Protein AF-A0A2E9GX88-F1 (afdb_monomer_lite)

pLDDT: mean 86.49, std 18.43, range [34.16, 98.81]

Secondary structure (DSSP, 8-state):
--------PPPPPPSS---PPP------GGGSPPP---S--SHHHHHHHHHHHHHHHHHTTS-GGGHHHHHHHHHHHHHHHHHHHHHTTS-HHHHT----HHHHHHHHHHHHHHHHHHHHHHHHHHHH--HHHHHS-GGGSPPGGGS--TTTT-GGGHHHHHHHHHIIIIIIHHHHHHIIIIIIIHHHHHHTTTTS-GGGSPTT---HHHHHHHHHHHHHTS-GGGHHHHHHHHHHHHHHHHHH--HHHHHHHHHHHHHHHHHHHHHHTTTSB-TTS-B---GGG-

Radius of gyration: 24.69 Å; chains: 1; bounding box: 58×61×90 Å

Structure (mmCIF, N/CA/C/O backbone):
data_AF-A0A2E9GX88-F1
#
_entry.id   AF-A0A2E9GX88-F1
#
loop_
_atom_site.group_PDB
_atom_site.id
_atom_site.type_symbol
_atom_site.label_atom_id
_atom_site.label_alt_id
_atom_site.label_comp_id
_atom_site.label_asym_id
_atom_site.label_entity_id
_atom_site.label_seq_id
_atom_site.pdbx_PDB_ins_code
_atom_site.Cartn_x
_atom_site.Cartn_y
_atom_site.Cartn_z
_atom_site.occupancy
_atom_site.B_iso_or_equiv
_atom_site.auth_seq_id
_atom_site.auth_comp_id
_atom_site.auth_asym_id
_atom_site.auth_atom_id
_atom_site.pdbx_PDB_model_num
ATOM 1 N N . MET A 1 1 ? -33.826 40.635 66.726 1.00 36.41 1 MET A N 1
ATOM 2 C CA . MET A 1 1 ? -32.422 40.579 66.253 1.00 36.41 1 MET A CA 1
ATOM 3 C C . MET A 1 1 ? -32.358 39.464 65.217 1.00 36.41 1 MET A C 1
ATOM 5 O O . MET A 1 1 ? -32.442 38.320 65.617 1.00 36.41 1 MET A O 1
ATOM 9 N N . GLY A 1 2 ? -32.512 39.678 63.905 1.00 34.16 2 GLY A N 1
ATOM 10 C CA . GLY A 1 2 ? -31.712 40.520 63.001 1.00 34.16 2 GLY A CA 1
ATOM 11 C C . GLY A 1 2 ? -30.398 39.785 62.670 1.00 34.16 2 GLY A C 1
ATOM 12 O O . GLY A 1 2 ? -29.743 39.375 63.612 1.00 34.16 2 GLY A O 1
ATOM 13 N N . ILE A 1 3 ? -29.916 39.535 61.447 1.00 35.09 3 ILE A N 1
ATOM 14 C CA . ILE A 1 3 ? -30.085 40.124 60.108 1.00 35.09 3 ILE A CA 1
ATOM 15 C C . ILE A 1 3 ? -29.310 39.193 59.106 1.00 35.09 3 ILE A C 1
ATOM 17 O O . ILE A 1 3 ? -28.299 38.612 59.483 1.00 35.09 3 ILE A O 1
ATOM 21 N N . LEU A 1 4 ? -29.753 39.123 57.834 1.00 37.78 4 LEU A N 1
ATOM 22 C CA . LEU A 1 4 ? -29.042 38.759 56.573 1.00 37.78 4 LEU A CA 1
ATOM 23 C C . LEU A 1 4 ? -28.426 37.353 56.332 1.00 37.78 4 LEU A C 1
ATOM 25 O O . LEU A 1 4 ? -27.312 37.051 56.751 1.00 37.78 4 LEU A O 1
ATOM 29 N N . ARG A 1 5 ? -28.998 36.625 55.356 1.00 37.97 5 ARG A N 1
ATOM 30 C CA . ARG A 1 5 ? -28.207 35.969 54.292 1.00 37.97 5 ARG A CA 1
ATOM 31 C C . ARG A 1 5 ? -28.716 36.405 52.915 1.00 37.97 5 ARG A C 1
ATOM 33 O O . ARG A 1 5 ? -29.888 36.248 52.592 1.00 37.97 5 ARG A O 1
ATOM 40 N N . LYS A 1 6 ? -27.807 37.012 52.148 1.00 39.91 6 LYS A N 1
ATOM 41 C CA . LYS A 1 6 ? -27.977 37.478 50.767 1.00 39.91 6 LYS A CA 1
ATOM 42 C C . LYS A 1 6 ? -28.283 36.306 49.833 1.00 39.91 6 LYS A C 1
ATOM 44 O O . LYS A 1 6 ? -27.661 35.253 49.939 1.00 39.91 6 LYS A O 1
ATOM 49 N N . GLY A 1 7 ? -29.205 36.538 48.903 1.00 38.50 7 GLY A N 1
ATOM 50 C CA . GLY A 1 7 ? -29.521 35.620 47.818 1.00 38.50 7 GLY A CA 1
ATOM 51 C C . GLY A 1 7 ? -28.439 35.571 46.739 1.00 38.50 7 GLY A C 1
ATOM 52 O O . GLY A 1 7 ? -27.798 36.575 46.428 1.00 38.50 7 GLY A O 1
ATOM 53 N N . LEU A 1 8 ? -28.312 34.397 46.131 1.00 37.06 8 LEU A N 1
ATOM 54 C CA . LEU A 1 8 ? -27.775 34.192 44.792 1.00 37.06 8 LEU A CA 1
ATOM 55 C C . LEU A 1 8 ? -28.872 33.475 44.003 1.00 37.06 8 LEU A C 1
ATOM 57 O O . LEU A 1 8 ? -29.389 32.447 44.435 1.00 37.06 8 LEU A O 1
ATOM 61 N N . ARG A 1 9 ? -29.294 34.099 42.902 1.00 40.09 9 ARG A N 1
ATOM 62 C CA . ARG A 1 9 ? -30.314 33.579 41.986 1.00 40.09 9 ARG A CA 1
ATOM 63 C C . ARG A 1 9 ? -29.779 32.329 41.269 1.00 40.09 9 ARG A C 1
ATOM 65 O O . ARG A 1 9 ? -28.583 32.295 40.981 1.00 40.09 9 ARG A O 1
ATOM 72 N N . PRO A 1 10 ? -30.629 31.345 40.933 1.00 38.97 10 PRO A N 1
ATOM 73 C CA . PRO A 1 10 ? -30.237 30.277 40.018 1.00 38.97 10 PRO A CA 1
ATOM 74 C C . PRO A 1 10 ? -29.979 30.851 38.609 1.00 38.97 10 PRO A C 1
ATOM 76 O O . PRO A 1 10 ? -30.636 31.829 38.230 1.00 38.97 10 PRO A O 1
ATOM 79 N N . PRO A 1 11 ? -29.035 30.295 37.825 1.00 41.19 11 PRO A N 1
ATOM 80 C CA . PRO A 1 11 ? -28.855 30.688 36.433 1.00 41.19 11 PRO A CA 1
ATOM 81 C C . PRO A 1 11 ? -30.087 30.313 35.606 1.00 41.19 11 PRO A C 1
ATOM 83 O O . PRO A 1 11 ? -30.694 29.268 35.820 1.00 41.19 11 PRO A O 1
ATOM 86 N N . ALA A 1 12 ? -30.435 31.200 34.679 1.00 41.53 12 ALA A N 1
ATOM 87 C CA . ALA A 1 12 ? -31.572 31.090 33.782 1.00 41.53 12 ALA A CA 1
ATOM 88 C C . ALA A 1 12 ? -31.459 29.895 32.821 1.00 41.53 12 ALA A C 1
ATOM 90 O O . ALA A 1 12 ? -30.394 29.647 32.254 1.00 41.53 12 ALA A O 1
ATOM 91 N N . ASP A 1 13 ? -32.590 29.225 32.594 1.00 39.88 13 ASP A N 1
ATOM 92 C CA . ASP A 1 13 ? -32.775 28.271 31.504 1.00 39.88 13 ASP A CA 1
ATOM 93 C C . ASP A 1 13 ? -32.546 28.963 30.153 1.00 39.88 13 ASP A C 1
ATOM 95 O O . ASP A 1 13 ? -33.175 29.972 29.824 1.00 39.88 13 ASP A O 1
ATOM 99 N N . ASN A 1 14 ? -31.630 28.413 29.357 1.00 38.31 14 ASN A N 1
ATOM 100 C CA . ASN A 1 14 ? -31.422 28.805 27.968 1.00 38.31 14 ASN A CA 1
ATOM 101 C C . ASN A 1 14 ? -32.491 28.119 27.085 1.00 38.31 14 ASN A C 1
ATOM 103 O O . ASN A 1 14 ? -32.525 26.889 27.042 1.00 38.31 14 ASN A O 1
ATOM 107 N N . PRO A 1 15 ? -33.341 28.855 26.343 1.00 38.09 15 PRO A N 1
ATOM 108 C CA . PRO A 1 15 ? -34.463 28.291 25.585 1.00 38.09 15 PRO A CA 1
ATOM 109 C C . PRO A 1 15 ? -34.074 27.707 24.211 1.00 38.09 15 PRO A C 1
ATOM 111 O O . PRO A 1 15 ? -34.913 27.611 23.316 1.00 38.09 15 PRO A O 1
ATOM 114 N N . ARG A 1 16 ? -32.816 27.300 24.006 1.00 39.69 16 ARG A N 1
ATOM 115 C CA . ARG A 1 16 ? -32.391 26.560 22.807 1.00 39.69 16 ARG A CA 1
ATOM 116 C C . ARG A 1 16 ? -31.726 25.260 23.233 1.00 39.69 16 ARG A C 1
ATOM 118 O O . ARG A 1 16 ? -30.619 25.274 23.762 1.00 39.69 16 ARG A O 1
ATOM 125 N N . GLY A 1 17 ? -32.434 24.152 23.026 1.00 43.00 17 GLY A N 1
ATOM 126 C CA . GLY A 1 17 ? -31.991 22.792 23.328 1.00 43.00 17 GLY A CA 1
ATOM 127 C C . GLY A 1 17 ? -30.847 22.319 22.431 1.00 43.00 17 GLY A C 1
ATOM 128 O O . GLY A 1 17 ? -31.030 21.420 21.619 1.00 43.00 17 GLY A O 1
ATOM 129 N N . GLU A 1 18 ? -29.667 22.906 22.598 1.00 38.38 18 GLU A N 1
ATOM 130 C CA . GLU A 1 18 ? -28.414 22.409 22.039 1.00 38.38 18 GLU A CA 1
ATOM 131 C C . GLU A 1 18 ? -27.491 22.025 23.196 1.00 38.38 18 GLU A C 1
ATOM 133 O O . GLU A 1 18 ? -26.821 22.854 23.811 1.00 38.38 18 GLU A O 1
ATOM 138 N N . THR A 1 19 ? -27.471 20.734 23.519 1.00 40.56 19 THR A N 1
ATOM 139 C CA . THR A 1 19 ? -26.406 20.156 24.335 1.00 40.56 19 THR A CA 1
ATOM 140 C C . THR A 1 19 ? -25.122 20.201 23.514 1.00 40.56 19 THR A C 1
ATOM 142 O O . THR A 1 19 ? -24.969 19.441 22.556 1.00 40.56 19 THR A O 1
ATOM 145 N N . LEU A 1 20 ? -24.197 21.091 23.874 1.00 38.19 20 LEU A N 1
ATOM 146 C CA . LEU A 1 20 ? -22.819 21.024 23.393 1.00 38.19 20 LEU A CA 1
ATOM 147 C C . LEU A 1 20 ? -22.269 19.615 23.689 1.00 38.19 20 LEU A C 1
ATOM 149 O O . LEU A 1 20 ? -22.451 19.131 24.812 1.00 38.19 20 LEU A O 1
ATOM 153 N N . PRO A 1 21 ? -21.619 18.929 22.730 1.00 39.19 21 PRO A N 1
ATOM 154 C CA . PRO A 1 21 ? -20.996 17.648 23.022 1.00 39.19 21 PRO A CA 1
ATOM 155 C C . PRO A 1 21 ? -19.927 17.860 24.102 1.00 39.19 21 PRO A C 1
ATOM 157 O O . PRO A 1 21 ? -19.190 18.851 24.035 1.00 39.19 21 PRO A O 1
ATOM 160 N N . PRO A 1 22 ? -19.819 16.963 25.097 1.00 40.28 22 PRO A N 1
ATOM 161 C CA . PRO A 1 22 ? -18.774 17.075 26.097 1.00 40.28 22 PRO A CA 1
ATOM 162 C C . PRO A 1 22 ? -17.421 17.035 25.384 1.00 40.28 22 PRO A C 1
ATOM 164 O O . PRO A 1 22 ? -17.099 16.084 24.669 1.00 40.28 22 PRO A O 1
ATOM 167 N N . GLN A 1 23 ? -16.638 18.100 25.559 1.00 40.28 23 GLN A N 1
ATOM 168 C CA . GLN A 1 23 ? -15.225 18.102 25.209 1.00 40.28 23 GLN A CA 1
ATOM 169 C C . GLN A 1 23 ? -14.580 16.976 26.017 1.00 40.28 23 GLN A C 1
ATOM 171 O O . GLN A 1 23 ? -14.558 17.027 27.243 1.00 40.28 23 GLN A O 1
ATOM 176 N N . GLY A 1 24 ? -14.160 15.913 25.328 1.00 39.34 24 GLY A N 1
ATOM 177 C CA . GLY A 1 24 ? -13.715 14.666 25.939 1.00 39.34 24 GLY A CA 1
ATOM 178 C C . GLY A 1 24 ? -12.461 14.846 26.789 1.00 39.34 24 GLY A C 1
ATOM 179 O O . GLY A 1 24 ? -11.345 14.638 26.318 1.00 39.34 24 GLY A O 1
ATOM 180 N N . THR A 1 25 ? -12.646 15.184 28.061 1.00 41.16 25 THR A N 1
ATOM 181 C CA . THR A 1 25 ? -11.650 15.016 29.111 1.00 41.16 25 THR A CA 1
ATOM 182 C C . THR A 1 25 ? -11.555 13.535 29.443 1.00 41.16 25 THR A C 1
ATOM 184 O O . THR A 1 25 ? -12.402 13.009 30.154 1.00 41.16 25 THR A O 1
ATOM 187 N N . GLY A 1 26 ? -10.537 12.866 28.899 1.00 40.97 26 GLY A N 1
ATOM 188 C CA . GLY A 1 26 ? -9.916 11.672 29.482 1.00 40.97 26 GLY A CA 1
ATOM 189 C C . GLY A 1 26 ? -10.844 10.642 30.131 1.00 40.97 26 GLY A C 1
ATOM 190 O O . GLY A 1 26 ? -10.550 10.202 31.241 1.00 40.97 26 GLY A O 1
ATOM 191 N N . GLU A 1 27 ? -11.929 10.228 29.466 1.00 41.91 27 GLU A N 1
ATOM 192 C CA . GLU A 1 27 ? -12.639 9.017 29.875 1.00 41.91 27 GLU A CA 1
ATOM 193 C C . GLU A 1 27 ? -11.655 7.853 29.765 1.00 41.91 27 GLU A C 1
ATOM 195 O O . GLU A 1 27 ? -11.273 7.400 28.682 1.00 41.91 27 GLU A O 1
ATOM 200 N N . THR A 1 28 ? -11.162 7.432 30.924 1.00 49.38 28 THR A N 1
ATOM 201 C CA . THR A 1 28 ? -10.296 6.274 31.049 1.00 49.38 28 THR A CA 1
ATOM 202 C C . THR A 1 28 ? -11.055 5.071 30.502 1.00 49.38 28 THR A C 1
ATOM 204 O O . THR A 1 28 ? -12.165 4.771 30.930 1.00 49.38 28 THR A O 1
ATOM 207 N N . ILE A 1 29 ? -10.428 4.351 29.568 1.00 55.19 29 ILE A N 1
ATOM 208 C CA . ILE A 1 29 ? -10.936 3.124 28.917 1.00 55.19 29 ILE A CA 1
ATOM 209 C C . ILE A 1 29 ? -11.439 2.081 29.952 1.00 55.19 29 ILE A C 1
ATOM 211 O O . ILE A 1 29 ? -12.209 1.182 29.631 1.00 55.19 29 ILE A O 1
ATOM 215 N N . ARG A 1 30 ? -11.066 2.252 31.228 1.00 53.59 30 ARG A N 1
ATOM 216 C CA . ARG A 1 30 ? -11.349 1.406 32.390 1.00 53.59 30 ARG A CA 1
ATOM 217 C C . ARG A 1 30 ? -12.823 1.233 32.777 1.00 53.59 30 ARG A C 1
ATOM 219 O O . ARG A 1 30 ? -13.094 0.311 33.536 1.00 53.59 30 ARG A O 1
ATOM 226 N N . SER A 1 31 ? -13.759 2.074 32.332 1.00 50.75 31 SER A N 1
ATOM 227 C CA . SER A 1 31 ? -15.166 1.989 32.779 1.00 50.75 31 SER A CA 1
ATOM 228 C C . SER A 1 31 ? -16.097 1.193 31.856 1.00 50.75 31 SER A C 1
ATOM 230 O O . SER A 1 31 ? -17.255 0.974 32.215 1.00 50.75 31 SER A O 1
ATOM 232 N N . ARG A 1 32 ? -15.634 0.739 30.681 1.00 55.34 32 ARG A N 1
ATOM 233 C CA . ARG A 1 32 ? -16.469 -0.057 29.767 1.00 55.34 32 ARG A CA 1
ATOM 234 C C . ARG A 1 32 ? -16.429 -1.546 30.131 1.00 55.34 32 ARG A C 1
ATOM 236 O O . ARG A 1 32 ? -15.342 -2.069 30.372 1.00 55.34 32 ARG A O 1
ATOM 243 N N . PRO A 1 33 ? -17.582 -2.244 30.145 1.00 52.78 33 PRO A N 1
ATOM 244 C CA . PRO A 1 33 ? -17.599 -3.686 30.340 1.00 52.78 33 PRO A CA 1
ATOM 245 C C . PRO A 1 33 ? -16.772 -4.357 29.239 1.00 52.78 33 PRO A C 1
ATOM 247 O O . PRO A 1 33 ? -17.015 -4.127 28.055 1.00 52.78 33 PRO A O 1
ATOM 250 N N . MET A 1 34 ? -15.786 -5.161 29.644 1.00 58.28 34 MET A N 1
ATOM 251 C CA . MET A 1 34 ? -14.962 -5.945 28.727 1.00 58.28 34 MET A CA 1
ATOM 252 C C . MET A 1 34 ? -15.855 -6.917 27.959 1.00 58.28 34 MET A C 1
ATOM 254 O O . MET A 1 34 ? -16.486 -7.794 28.554 1.00 58.28 34 MET A O 1
ATOM 258 N N . VAL A 1 35 ? -15.909 -6.764 26.638 1.00 63.22 35 VAL A N 1
ATOM 259 C CA . VAL A 1 35 ? -16.632 -7.694 25.773 1.00 63.22 35 VAL A CA 1
ATOM 260 C C . VAL A 1 35 ? -15.749 -8.921 25.601 1.00 63.22 35 VAL A C 1
ATOM 262 O O . VAL A 1 35 ? -14.606 -8.823 25.159 1.00 63.22 35 VAL A O 1
ATOM 265 N N . SER A 1 36 ? -16.254 -10.102 25.957 1.00 59.72 36 SER A N 1
ATOM 266 C CA . SER A 1 36 ? -15.530 -11.338 25.678 1.00 59.72 36 SER A CA 1
ATOM 267 C C . SER A 1 36 ? -15.525 -11.577 24.169 1.00 59.72 36 SER A C 1
ATOM 269 O O . SER A 1 36 ? -16.546 -11.952 23.587 1.00 59.72 36 SER A O 1
ATOM 271 N N . HIS A 1 37 ? -14.384 -11.366 23.522 1.00 68.88 37 HIS A N 1
ATOM 272 C CA . HIS A 1 37 ? -14.229 -11.680 22.107 1.00 68.88 37 HIS A CA 1
ATOM 273 C C . HIS A 1 37 ? -14.062 -13.189 21.927 1.00 68.88 37 HIS A C 1
ATOM 275 O O . HIS A 1 37 ? -13.039 -13.761 22.306 1.00 68.88 37 HIS A O 1
ATOM 281 N N . ALA A 1 38 ? -15.062 -13.845 21.337 1.00 53.59 38 ALA A N 1
ATOM 282 C CA . ALA A 1 38 ? -14.939 -15.237 20.929 1.00 53.59 38 ALA A CA 1
ATOM 283 C C . ALA A 1 38 ? -13.957 -15.345 19.748 1.00 53.59 38 ALA A C 1
ATOM 285 O O . ALA A 1 38 ? -14.147 -14.722 18.705 1.00 53.59 38 ALA A O 1
ATOM 286 N N . GLY A 1 39 ? -12.908 -16.155 19.904 1.00 61.72 39 GLY A N 1
ATOM 287 C CA . GLY A 1 39 ? -11.969 -16.458 18.831 1.00 61.72 39 GLY A CA 1
ATOM 288 C C . GLY A 1 39 ? -10.764 -15.518 18.696 1.00 61.72 39 GLY A C 1
ATOM 289 O O . GLY A 1 39 ? -10.353 -14.796 19.601 1.00 61.72 39 GLY A O 1
ATOM 290 N N . HIS A 1 40 ? -10.144 -15.661 17.533 1.00 62.47 40 HIS A N 1
ATOM 291 C CA . HIS A 1 40 ? -8.742 -15.448 17.185 1.00 62.47 40 HIS A CA 1
ATOM 292 C C . HIS A 1 40 ? -8.191 -14.073 17.592 1.00 62.47 40 HIS A C 1
ATOM 294 O O . HIS A 1 40 ? -8.751 -13.058 17.196 1.00 62.47 40 HIS A O 1
ATOM 300 N N . GLY A 1 41 ? -7.118 -14.055 18.396 1.00 80.75 41 GLY A N 1
ATOM 301 C CA . GLY A 1 41 ? -6.461 -12.835 18.881 1.00 80.75 41 GLY A CA 1
ATOM 302 C C . GLY A 1 41 ? -5.818 -11.990 17.770 1.00 80.75 41 GLY A C 1
ATOM 303 O O . GLY A 1 41 ? -6.329 -11.857 16.676 1.00 80.75 41 GLY A O 1
ATOM 304 N N . TRP A 1 42 ? -4.662 -11.406 18.033 1.00 89.56 42 TRP A N 1
ATOM 305 C CA . TRP A 1 42 ? -3.851 -10.612 17.105 1.00 89.56 42 TRP A CA 1
ATOM 306 C C . TRP A 1 42 ? -3.377 -11.300 15.805 1.00 89.56 42 TRP A C 1
ATOM 308 O O . TRP A 1 42 ? -3.118 -10.620 14.815 1.00 89.56 42 TRP A O 1
ATOM 318 N N . TRP A 1 43 ? -3.295 -12.629 15.745 1.00 92.56 43 TRP A N 1
ATOM 319 C CA . TRP A 1 43 ? -2.669 -13.341 14.620 1.00 92.56 43 TRP A CA 1
ATOM 320 C C . TRP A 1 43 ? -3.322 -13.164 13.228 1.00 92.56 43 TRP A C 1
ATOM 322 O O . TRP A 1 43 ? -2.559 -13.096 12.266 1.00 92.56 43 TRP A O 1
ATOM 332 N N . PRO A 1 44 ? -4.652 -12.998 13.049 1.00 95.69 44 PRO A N 1
ATOM 333 C CA . PRO A 1 44 ? -5.241 -12.689 11.741 1.00 95.69 44 PRO A CA 1
ATOM 334 C C . PRO A 1 44 ? -4.748 -11.374 11.135 1.00 95.69 44 PRO A C 1
ATOM 336 O O . PRO A 1 44 ? -4.806 -11.198 9.925 1.00 95.69 44 PRO A O 1
ATOM 339 N N . TYR A 1 45 ? -4.285 -10.440 11.964 1.00 96.62 45 TYR A N 1
ATOM 340 C CA . TYR A 1 45 ? -3.781 -9.141 11.524 1.00 96.62 45 TYR A CA 1
ATOM 341 C C . TYR A 1 45 ? -2.314 -9.243 11.101 1.00 96.62 45 TYR A C 1
ATOM 343 O O . TYR A 1 45 ? -1.885 -8.573 10.172 1.00 96.62 45 TYR A O 1
ATOM 351 N N . TRP A 1 46 ? -1.557 -10.119 11.765 1.00 97.00 46 TRP A N 1
ATOM 352 C CA . TRP A 1 46 ? -0.128 -10.313 11.535 1.00 97.00 46 TRP A CA 1
ATOM 353 C C . TRP A 1 46 ? 0.166 -11.270 10.385 1.00 97.00 46 TRP A C 1
ATOM 355 O O . TRP A 1 46 ? 0.991 -10.971 9.531 1.00 97.00 46 TRP A O 1
ATOM 365 N N . VAL A 1 47 ? -0.489 -12.433 10.363 1.00 97.50 47 VAL A N 1
ATOM 366 C CA . VAL A 1 47 ? -0.109 -13.551 9.488 1.00 97.50 47 VAL A CA 1
ATOM 367 C C . VAL A 1 47 ? -0.082 -13.164 8.002 1.00 97.50 47 VAL A C 1
ATOM 369 O O . VAL A 1 47 ? 0.922 -13.469 7.361 1.00 97.50 47 VAL A O 1
ATOM 372 N N . PRO A 1 48 ? -1.084 -12.457 7.439 1.00 97.88 48 PRO A N 1
ATOM 373 C CA . PRO A 1 48 ? -1.010 -12.021 6.047 1.00 97.88 48 PRO A CA 1
ATOM 374 C C . PRO A 1 48 ? 0.185 -11.091 5.782 1.00 97.88 48 PRO A C 1
ATOM 376 O O . PRO A 1 48 ? 0.986 -11.387 4.898 1.00 97.88 48 PRO A O 1
ATOM 379 N N . LEU A 1 49 ? 0.378 -10.035 6.582 1.00 96.88 49 LEU A N 1
ATOM 380 C CA . LEU A 1 49 ? 1.471 -9.075 6.371 1.00 96.88 49 LEU A CA 1
ATOM 381 C C . LEU A 1 49 ? 2.846 -9.730 6.525 1.00 96.88 49 LEU A C 1
ATOM 383 O O . LEU A 1 49 ? 3.704 -9.612 5.656 1.00 96.88 49 LEU A O 1
ATOM 387 N N . PHE A 1 50 ? 3.056 -10.467 7.612 1.00 96.75 50 PHE A N 1
ATOM 388 C CA . PHE A 1 50 ? 4.349 -11.090 7.869 1.00 96.75 50 PHE A CA 1
ATOM 389 C C . PHE A 1 50 ? 4.646 -12.231 6.899 1.00 96.75 50 PHE A C 1
ATOM 391 O O . PHE A 1 50 ? 5.813 -12.460 6.602 1.00 96.75 50 PHE A O 1
ATOM 398 N N . SER A 1 51 ? 3.629 -12.899 6.339 1.00 97.75 51 SER A N 1
ATOM 399 C CA . SER A 1 51 ? 3.862 -13.843 5.242 1.00 97.75 51 SER A CA 1
ATOM 400 C C . SER A 1 51 ? 4.464 -13.143 4.022 1.00 97.75 51 SER A C 1
ATOM 402 O O . SER A 1 51 ? 5.438 -13.644 3.473 1.00 97.75 51 SER A O 1
ATOM 404 N N . PHE A 1 52 ? 3.971 -11.955 3.653 1.00 94.75 52 PHE A N 1
ATOM 405 C CA . PHE A 1 52 ? 4.535 -11.163 2.559 1.00 94.75 52 PHE A CA 1
ATOM 406 C C . PHE A 1 52 ? 5.991 -10.759 2.834 1.00 94.75 52 PHE A C 1
ATOM 408 O O . PHE A 1 52 ? 6.852 -10.969 1.978 1.00 94.75 52 PHE A O 1
ATOM 415 N N . LEU A 1 53 ? 6.278 -10.254 4.041 1.00 94.25 53 LEU A N 1
ATOM 416 C CA . LEU A 1 53 ? 7.628 -9.834 4.438 1.00 94.25 53 LEU A CA 1
ATOM 417 C C . LEU A 1 53 ? 8.617 -11.007 4.437 1.00 94.25 53 LEU A C 1
ATOM 419 O O . LEU A 1 53 ? 9.677 -10.921 3.825 1.00 94.25 53 LEU A O 1
ATOM 423 N N . ILE A 1 54 ? 8.245 -12.131 5.056 1.00 96.38 54 ILE A N 1
ATOM 424 C CA . ILE A 1 54 ? 9.079 -13.341 5.107 1.00 96.38 54 ILE A CA 1
ATOM 425 C C . ILE A 1 54 ? 9.324 -13.888 3.700 1.00 96.38 54 ILE A C 1
ATOM 427 O O . ILE A 1 54 ? 10.447 -14.255 3.368 1.00 96.38 54 ILE A O 1
ATOM 431 N N . LEU A 1 55 ? 8.295 -13.931 2.850 1.00 95.50 55 LEU A N 1
ATOM 432 C CA . LEU A 1 55 ? 8.445 -14.391 1.471 1.00 95.50 55 LEU A CA 1
ATOM 433 C C . LEU A 1 55 ? 9.334 -13.457 0.649 1.00 95.50 55 LEU A C 1
ATOM 435 O O . LEU A 1 55 ? 10.091 -13.938 -0.188 1.00 95.50 55 LEU A O 1
ATOM 439 N N . GLY A 1 56 ? 9.277 -12.144 0.887 1.00 91.44 56 GLY A N 1
ATOM 440 C CA . GLY A 1 56 ? 10.200 -11.194 0.270 1.00 91.44 56 GLY A CA 1
ATOM 441 C C . GLY A 1 56 ? 11.645 -11.429 0.681 1.00 91.44 56 GLY A C 1
ATOM 442 O O . GLY A 1 56 ? 12.521 -11.486 -0.176 1.00 91.44 56 GLY A O 1
ATOM 443 N N . GLU A 1 57 ? 11.855 -11.668 1.966 1.00 93.50 57 GLU A N 1
ATOM 444 C CA . GLU A 1 57 ? 13.164 -11.914 2.559 1.00 93.50 57 GLU A CA 1
ATOM 445 C C . GLU A 1 57 ? 13.782 -13.258 2.125 1.00 93.50 57 GLU A C 1
ATOM 447 O O . GLU A 1 57 ? 14.999 -13.380 1.957 1.00 93.50 57 GLU A O 1
ATOM 452 N N . ILE A 1 58 ? 12.942 -14.275 1.901 1.00 94.06 58 ILE A N 1
ATOM 453 C CA . ILE A 1 58 ? 13.346 -15.552 1.298 1.00 94.06 58 ILE A CA 1
ATOM 454 C C . ILE A 1 58 ? 13.665 -15.359 -0.187 1.00 94.06 58 ILE A C 1
ATOM 456 O O . ILE A 1 58 ? 14.699 -15.835 -0.647 1.00 94.06 58 ILE A O 1
ATOM 460 N N . ALA A 1 59 ? 12.807 -14.654 -0.932 1.00 91.19 59 ALA A N 1
ATOM 461 C CA . ALA A 1 59 ? 12.998 -14.416 -2.362 1.00 91.19 59 ALA A CA 1
ATOM 462 C C . ALA A 1 59 ? 14.297 -13.652 -2.654 1.00 91.19 59 ALA A C 1
ATOM 464 O O . ALA A 1 59 ? 15.030 -14.040 -3.558 1.00 91.19 59 ALA A O 1
ATOM 465 N N . GLY A 1 60 ? 14.640 -12.646 -1.843 1.00 88.81 60 GLY A N 1
ATOM 466 C CA . GLY A 1 60 ? 15.893 -11.893 -1.985 1.00 88.81 60 GLY A CA 1
ATOM 467 C C . GLY A 1 60 ? 17.164 -12.728 -1.775 1.00 88.81 60 GLY A C 1
ATOM 468 O O . GLY A 1 60 ? 18.243 -12.316 -2.185 1.00 88.81 60 GLY A O 1
ATOM 469 N N . ARG A 1 61 ? 17.054 -13.918 -1.166 1.00 92.31 61 ARG A N 1
ATOM 470 C CA . ARG A 1 61 ? 18.170 -14.868 -0.978 1.00 92.31 61 ARG A CA 1
ATOM 471 C C . ARG A 1 61 ? 18.060 -16.124 -1.833 1.00 92.31 61 ARG A C 1
ATOM 473 O O . ARG A 1 61 ? 18.935 -16.988 -1.766 1.00 92.31 61 ARG A O 1
ATOM 480 N N . ALA A 1 62 ? 16.970 -16.270 -2.577 1.00 91.25 62 ALA A N 1
ATOM 481 C CA . ALA A 1 62 ? 16.734 -17.449 -3.385 1.00 91.25 62 ALA A CA 1
ATOM 482 C C . ALA A 1 62 ? 17.616 -17.414 -4.648 1.00 91.25 62 ALA A C 1
ATOM 484 O O . ALA A 1 62 ? 17.868 -16.335 -5.190 1.00 91.25 62 ALA A O 1
ATOM 485 N N . PRO A 1 63 ? 18.064 -18.579 -5.155 1.00 92.75 63 PRO A N 1
ATOM 486 C CA . PRO A 1 63 ? 18.758 -18.643 -6.437 1.00 92.75 63 PRO A CA 1
ATOM 487 C C . PRO A 1 63 ? 17.907 -18.055 -7.570 1.00 92.75 63 PRO A C 1
ATOM 489 O O . PRO A 1 63 ? 16.680 -18.159 -7.536 1.00 92.75 63 PRO A O 1
ATOM 492 N N . GLU A 1 64 ? 18.552 -17.524 -8.612 1.00 88.12 64 GLU A N 1
ATOM 493 C CA . GLU A 1 64 ? 17.885 -16.912 -9.778 1.00 88.12 64 GLU A CA 1
ATOM 494 C C . GLU A 1 64 ? 16.802 -17.807 -10.401 1.00 88.12 64 GLU A C 1
ATOM 496 O O . GLU A 1 64 ? 15.749 -17.329 -10.815 1.00 88.12 64 GLU A O 1
ATOM 501 N N . THR A 1 65 ? 17.004 -19.128 -10.380 1.00 90.56 65 THR A N 1
ATOM 502 C CA . THR A 1 65 ? 16.044 -20.123 -10.882 1.00 90.56 65 THR A CA 1
ATOM 503 C C . THR A 1 65 ? 14.687 -20.104 -10.171 1.00 90.56 65 THR A C 1
ATOM 505 O O . THR A 1 65 ? 13.699 -20.575 -10.733 1.00 90.56 65 THR A O 1
ATOM 508 N N . TRP A 1 66 ? 14.615 -19.555 -8.956 1.00 90.00 66 TRP A N 1
ATOM 509 C CA . TRP A 1 66 ? 13.391 -19.430 -8.163 1.00 90.00 66 TRP A CA 1
ATOM 510 C C . TRP A 1 66 ? 12.759 -18.038 -8.242 1.00 90.00 66 TRP A C 1
ATOM 512 O O . TRP A 1 66 ? 11.608 -17.882 -7.830 1.00 90.00 66 TRP A O 1
ATOM 522 N N . GLN A 1 67 ? 13.461 -17.039 -8.788 1.00 87.81 67 GLN A N 1
ATOM 523 C CA . GLN A 1 67 ? 12.969 -15.659 -8.850 1.00 87.81 67 GLN A CA 1
ATOM 524 C C . GLN A 1 67 ? 11.617 -15.518 -9.565 1.00 87.81 67 GLN A C 1
ATOM 526 O O .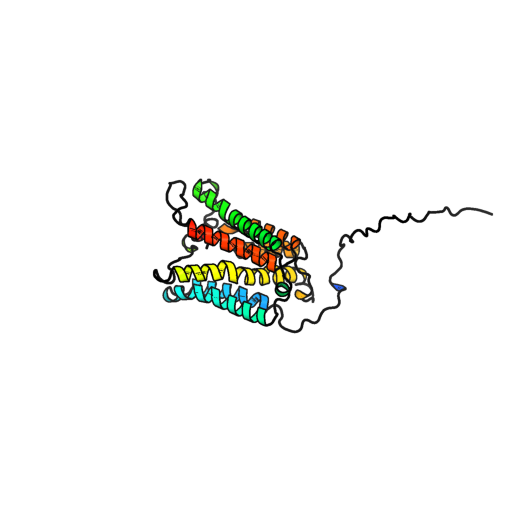 GLN A 1 67 ? 10.753 -14.829 -9.018 1.00 87.81 67 GLN A O 1
ATOM 531 N N . PRO A 1 68 ? 11.326 -16.237 -10.672 1.00 91.25 68 PRO A N 1
ATOM 532 C CA . PRO A 1 68 ? 10.010 -16.162 -11.308 1.00 91.25 68 PRO A CA 1
ATOM 533 C C . PRO A 1 68 ? 8.854 -16.600 -10.393 1.00 91.25 68 PRO A C 1
ATOM 535 O O . PRO A 1 68 ? 7.726 -16.134 -10.532 1.00 91.25 68 PRO A O 1
ATOM 538 N N . LEU A 1 69 ? 9.106 -17.489 -9.426 1.00 92.12 69 LEU A N 1
ATOM 539 C CA . LEU A 1 69 ? 8.076 -17.945 -8.486 1.00 92.12 69 LEU A CA 1
ATOM 540 C C . LEU A 1 69 ? 7.821 -16.940 -7.358 1.00 92.12 69 LEU A C 1
ATOM 542 O O . LEU A 1 69 ? 6.771 -17.005 -6.715 1.00 92.12 69 LEU A O 1
ATOM 546 N N . SER A 1 70 ? 8.739 -16.000 -7.126 1.00 93.00 70 SER A N 1
ATOM 547 C CA . SER A 1 70 ? 8.629 -15.035 -6.033 1.00 93.00 70 SER A CA 1
ATOM 548 C C . SER A 1 70 ? 7.389 -14.147 -6.171 1.00 93.00 70 SER A C 1
ATOM 550 O O . SER A 1 70 ? 6.634 -14.006 -5.209 1.00 93.00 70 SER A O 1
ATOM 552 N N . LEU A 1 71 ? 7.117 -13.622 -7.372 1.00 93.75 71 LEU A N 1
ATOM 553 C CA . LEU A 1 71 ? 5.980 -12.743 -7.638 1.00 93.75 71 LEU A CA 1
ATOM 554 C C . LEU A 1 71 ? 4.627 -13.408 -7.335 1.00 93.75 71 LEU A C 1
ATOM 556 O O . LEU A 1 71 ? 3.905 -12.895 -6.477 1.00 93.75 71 LEU A O 1
ATOM 560 N N . PRO A 1 72 ? 4.243 -14.537 -7.968 1.00 96.31 72 PRO A N 1
ATOM 561 C CA . PRO A 1 72 ? 2.948 -15.152 -7.693 1.00 96.31 72 PRO A CA 1
ATOM 562 C C . PRO A 1 72 ? 2.818 -15.592 -6.231 1.00 96.31 72 PRO A C 1
ATOM 564 O O . PRO A 1 72 ? 1.755 -15.411 -5.643 1.00 96.31 72 PRO A O 1
ATOM 567 N N . ILE A 1 73 ? 3.880 -16.111 -5.606 1.00 96.69 73 ILE A N 1
ATOM 568 C CA . ILE A 1 73 ? 3.832 -16.557 -4.205 1.00 96.69 73 ILE A CA 1
ATOM 569 C C . ILE A 1 73 ? 3.612 -15.371 -3.254 1.00 96.69 73 ILE A C 1
ATOM 571 O O . ILE A 1 73 ? 2.728 -15.440 -2.395 1.00 96.69 73 ILE A O 1
ATOM 575 N N . LYS A 1 74 ? 4.350 -14.265 -3.435 1.00 95.38 74 LYS A N 1
ATOM 576 C CA . LYS A 1 74 ? 4.216 -13.043 -2.619 1.00 95.38 74 LYS A CA 1
ATOM 577 C C . LYS A 1 74 ? 2.849 -12.377 -2.771 1.00 95.38 74 LYS A C 1
ATOM 579 O O . LYS A 1 74 ? 2.444 -11.658 -1.871 1.00 95.38 74 LYS A O 1
ATOM 584 N N . VAL A 1 75 ? 2.117 -12.629 -3.855 1.00 96.94 75 VAL A N 1
ATOM 585 C CA . VAL A 1 75 ? 0.749 -12.117 -4.042 1.00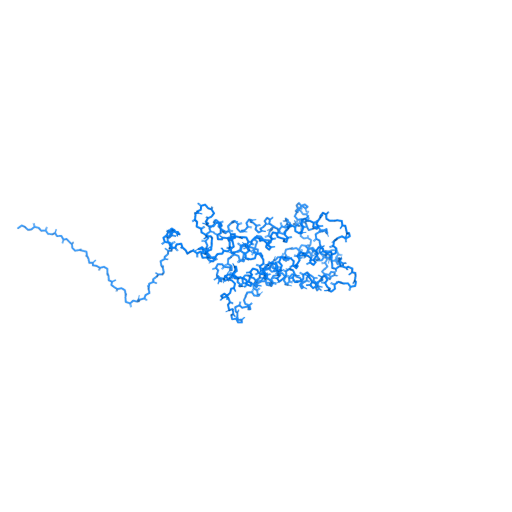 96.94 75 VAL A CA 1
ATOM 586 C C . VAL A 1 75 ? -0.293 -13.085 -3.479 1.00 96.94 75 VAL A C 1
ATOM 588 O O . VAL A 1 75 ? -1.166 -12.695 -2.700 1.00 96.94 75 VAL A O 1
ATOM 591 N N . LEU A 1 76 ? -0.212 -14.360 -3.862 1.00 98.19 76 LEU A N 1
ATOM 592 C CA . LEU A 1 76 ? -1.256 -15.342 -3.578 1.00 98.19 76 LEU A CA 1
ATOM 593 C C . LEU A 1 76 ? -1.286 -15.757 -2.109 1.00 98.19 76 LEU A C 1
ATOM 595 O O . LEU A 1 76 ? -2.371 -15.878 -1.551 1.00 98.19 76 LEU A O 1
ATOM 599 N N . VAL A 1 77 ? -0.134 -15.955 -1.463 1.00 98.44 77 VAL A N 1
ATOM 600 C CA . VAL A 1 77 ? -0.090 -16.401 -0.061 1.00 98.44 77 VAL A CA 1
ATOM 601 C C . VAL A 1 77 ? -0.751 -15.391 0.887 1.00 98.44 77 VAL A C 1
ATOM 603 O O . VAL A 1 77 ? -1.720 -15.778 1.551 1.00 98.44 77 VAL A O 1
ATOM 606 N N . PRO A 1 78 ? -0.331 -14.111 0.951 1.00 98.50 78 PRO A N 1
ATOM 607 C CA . PRO A 1 78 ? -0.994 -13.140 1.820 1.00 98.50 78 PRO A CA 1
ATOM 608 C C . PRO A 1 78 ? -2.455 -12.908 1.419 1.00 98.50 78 PRO A C 1
ATOM 610 O O . PRO A 1 78 ? -3.307 -12.792 2.299 1.00 98.50 78 PRO A O 1
ATOM 613 N N . GLY A 1 79 ? -2.773 -12.912 0.117 1.00 98.44 79 GLY A N 1
ATOM 614 C CA . GLY A 1 79 ? -4.142 -12.749 -0.376 1.00 98.44 79 GLY A CA 1
ATOM 615 C C . GLY A 1 79 ? -5.082 -13.879 0.056 1.00 98.44 79 GLY A C 1
ATOM 616 O O . GLY A 1 79 ? -6.179 -13.619 0.551 1.00 98.44 79 GLY A O 1
ATOM 617 N N . VAL A 1 80 ? -4.646 -15.137 -0.062 1.00 98.62 80 VAL A N 1
ATOM 618 C CA . VAL A 1 80 ? -5.416 -16.315 0.371 1.00 98.62 80 VAL A CA 1
ATOM 619 C C . VAL A 1 80 ? -5.566 -16.339 1.887 1.00 98.62 80 VAL A C 1
ATOM 621 O O . VAL A 1 80 ? -6.669 -16.582 2.379 1.00 98.62 80 VAL A O 1
ATOM 624 N N . LEU A 1 81 ? -4.495 -16.051 2.635 1.00 98.44 81 LEU A N 1
ATOM 625 C CA . LEU A 1 81 ? -4.552 -15.962 4.096 1.00 98.44 81 LEU A CA 1
ATOM 626 C C . LEU A 1 81 ? -5.553 -14.889 4.532 1.00 98.44 81 LEU A C 1
ATOM 628 O O . LEU A 1 81 ? -6.445 -15.174 5.332 1.00 98.44 81 LEU A O 1
ATOM 632 N N . PHE A 1 82 ? -5.467 -13.689 3.955 1.00 98.31 82 PHE A N 1
ATOM 633 C CA . PHE A 1 82 ? -6.415 -12.609 4.211 1.00 98.31 82 PHE A CA 1
ATOM 634 C C . PHE A 1 82 ? -7.858 -13.029 3.898 1.00 98.31 82 PHE A C 1
ATOM 636 O O . PHE A 1 82 ? -8.739 -12.885 4.747 1.00 98.31 82 PHE A O 1
ATOM 643 N N . ALA A 1 83 ? -8.112 -13.600 2.717 1.00 98.06 83 ALA A N 1
ATOM 644 C CA . ALA A 1 83 ? -9.449 -14.035 2.315 1.00 98.06 83 ALA A CA 1
ATOM 645 C C . ALA A 1 83 ? -10.018 -15.107 3.261 1.00 98.06 83 ALA A C 1
ATOM 647 O O . ALA A 1 83 ? -11.187 -15.046 3.648 1.00 98.06 83 ALA A O 1
ATOM 648 N N . TRP A 1 84 ? -9.183 -16.054 3.690 1.00 97.50 84 TRP A N 1
ATOM 649 C CA . TRP A 1 84 ? -9.551 -17.099 4.643 1.00 97.50 84 TRP A CA 1
ATOM 650 C C . TRP A 1 84 ? -9.952 -16.526 6.009 1.00 97.50 84 TRP A C 1
ATOM 652 O O . TRP A 1 84 ? -10.977 -16.915 6.577 1.00 97.50 84 TRP A O 1
ATOM 662 N N . PHE A 1 85 ? -9.200 -15.548 6.518 1.00 96.69 85 PHE A N 1
ATOM 663 C CA . PHE A 1 85 ? -9.536 -14.828 7.747 1.00 96.69 85 PHE A CA 1
ATOM 664 C C . PHE A 1 85 ? -10.794 -13.976 7.625 1.00 96.69 85 PHE A C 1
ATOM 666 O O . PHE A 1 85 ? -11.643 -13.974 8.523 1.00 96.69 85 PHE A O 1
ATOM 673 N N . TYR A 1 86 ? -10.933 -13.275 6.503 1.00 95.88 86 TYR A N 1
ATOM 674 C CA . TYR A 1 86 ? -12.091 -12.447 6.207 1.00 95.88 86 TYR A CA 1
ATOM 675 C C . TYR A 1 86 ? -13.375 -13.287 6.157 1.00 95.88 86 TYR A C 1
ATOM 677 O O . TYR A 1 86 ? -14.380 -12.926 6.784 1.00 95.88 86 TYR A O 1
ATOM 685 N N . ALA A 1 87 ? -13.332 -14.449 5.495 1.00 95.56 87 ALA A N 1
ATOM 686 C CA . ALA A 1 87 ? -14.448 -15.394 5.429 1.00 95.56 87 ALA A CA 1
ATOM 687 C C . ALA A 1 87 ? -14.875 -15.877 6.827 1.00 95.56 87 ALA A C 1
ATOM 689 O O . ALA A 1 87 ? -16.066 -16.003 7.109 1.00 95.56 87 ALA A O 1
ATOM 690 N N . ARG A 1 88 ? -13.915 -16.045 7.744 1.00 93.50 88 ARG A N 1
ATOM 691 C CA . ARG A 1 88 ? -14.153 -16.425 9.149 1.00 93.50 88 ARG A CA 1
ATOM 692 C C . ARG A 1 88 ? -14.553 -15.268 10.063 1.00 93.50 88 ARG A C 1
ATOM 694 O O . ARG A 1 88 ? -14.904 -15.495 11.214 1.00 93.50 88 ARG A O 1
ATOM 701 N N . GLY A 1 89 ? -14.538 -14.037 9.561 1.00 92.31 89 GLY A N 1
ATOM 702 C CA . GLY A 1 89 ? -14.973 -12.858 10.307 1.00 92.31 89 GLY A CA 1
ATOM 703 C C . GLY A 1 89 ? -13.959 -12.262 11.255 1.00 92.31 89 GLY A C 1
ATOM 704 O O . GLY A 1 89 ? -14.356 -11.564 12.181 1.00 92.31 89 GLY A O 1
ATOM 705 N N . ALA A 1 90 ? -12.671 -12.465 10.984 1.00 93.56 90 ALA A N 1
ATOM 706 C CA . ALA A 1 90 ? -11.601 -11.849 11.760 1.00 93.56 90 ALA A CA 1
ATOM 707 C C . ALA A 1 90 ? -11.571 -10.307 11.671 1.00 93.56 90 ALA A C 1
ATOM 709 O O . ALA A 1 90 ? -10.993 -9.670 12.552 1.00 93.56 90 ALA A O 1
ATOM 710 N N . TYR A 1 91 ? -12.197 -9.726 10.637 1.00 94.56 91 TYR A N 1
ATOM 711 C CA . TYR A 1 91 ? -12.149 -8.291 10.321 1.00 94.56 91 TYR A CA 1
ATOM 712 C C . TYR A 1 91 ? -13.554 -7.650 10.307 1.00 94.56 91 TYR A C 1
ATOM 714 O O . TYR A 1 91 ? -14.063 -7.270 9.242 1.00 94.56 91 TYR A O 1
ATOM 722 N N . PRO A 1 92 ? -14.247 -7.558 11.458 1.00 92.50 92 PRO A N 1
ATOM 723 C CA . PRO A 1 92 ? -15.563 -6.916 11.539 1.00 92.50 92 PRO A CA 1
ATOM 724 C C . PRO A 1 92 ? -15.557 -5.461 11.039 1.00 92.50 92 PRO A C 1
ATOM 726 O O . PRO A 1 92 ? -16.542 -5.008 10.455 1.00 92.50 92 PRO A O 1
ATOM 729 N N . GLU A 1 93 ? -14.437 -4.755 11.184 1.00 92.81 93 GLU A N 1
ATOM 730 C CA . GLU A 1 93 ? -14.223 -3.379 10.727 1.00 92.81 93 GLU A CA 1
ATOM 731 C C . GLU A 1 93 ? -14.370 -3.166 9.213 1.00 92.81 93 GLU A C 1
ATOM 733 O O . GLU A 1 93 ? -14.623 -2.044 8.777 1.00 92.81 93 GLU A O 1
ATOM 738 N N . LEU A 1 94 ? -14.249 -4.228 8.410 1.00 94.69 94 LEU A N 1
ATOM 739 C CA . LEU A 1 94 ? -14.441 -4.168 6.959 1.00 94.69 94 LEU A CA 1
ATOM 740 C C . LEU A 1 94 ? -15.885 -4.477 6.538 1.00 94.69 94 LEU A C 1
ATOM 742 O O . LEU A 1 94 ? -16.301 -4.097 5.448 1.00 94.69 94 LEU A O 1
ATOM 746 N N . ARG A 1 95 ? -16.676 -5.160 7.377 1.00 88.00 95 ARG A N 1
ATOM 747 C CA . ARG A 1 95 ? -18.012 -5.671 7.004 1.00 88.00 95 ARG A CA 1
ATOM 748 C C . ARG A 1 95 ? -19.121 -4.620 7.061 1.00 88.00 95 ARG A C 1
ATOM 750 O O . ARG A 1 95 ? -20.134 -4.757 6.380 1.00 88.00 95 ARG A O 1
ATOM 757 N N . GLY A 1 96 ? -18.947 -3.588 7.885 1.00 82.06 96 GLY A N 1
ATOM 758 C CA . GLY A 1 96 ? -19.930 -2.512 8.052 1.00 82.06 96 GLY A CA 1
ATOM 759 C C . GLY A 1 96 ? -19.849 -1.415 6.988 1.00 82.06 96 GLY A C 1
ATOM 760 O O . GLY A 1 96 ? -20.743 -0.573 6.909 1.00 82.06 96 GLY A O 1
ATOM 761 N N . TRP A 1 97 ? -18.794 -1.406 6.175 1.00 91.25 97 TRP A N 1
ATOM 762 C CA . TRP A 1 97 ? -18.542 -0.323 5.237 1.00 91.25 97 TRP A CA 1
ATOM 763 C C . TRP A 1 97 ? -19.417 -0.454 3.984 1.00 91.25 97 TRP A C 1
ATOM 765 O O . TRP A 1 97 ? -19.341 -1.430 3.241 1.00 91.25 97 TRP A O 1
ATOM 775 N N . ARG A 1 98 ? -20.282 0.541 3.768 1.00 92.12 98 ARG A N 1
ATOM 776 C CA . ARG A 1 98 ? -21.211 0.633 2.631 1.00 92.12 98 ARG A CA 1
ATOM 777 C C . ARG A 1 98 ? -21.142 2.045 2.043 1.00 92.12 98 ARG A C 1
ATOM 779 O O . ARG A 1 98 ? -21.978 2.884 2.388 1.00 92.12 98 ARG A O 1
ATOM 786 N N . PRO A 1 99 ? -20.114 2.352 1.239 1.00 92.94 99 PRO A N 1
ATOM 787 C CA . PRO A 1 99 ? -19.906 3.702 0.741 1.00 92.94 99 PRO A CA 1
ATOM 788 C C . PRO A 1 99 ? -20.973 4.061 -0.299 1.00 92.94 99 PRO A C 1
ATOM 790 O O . PRO A 1 99 ? -21.418 3.218 -1.080 1.00 92.94 99 PRO A O 1
ATOM 793 N N . ARG A 1 100 ? -21.381 5.330 -0.340 1.00 95.44 100 ARG A N 1
ATOM 794 C CA . ARG A 1 100 ? -22.171 5.861 -1.461 1.00 95.44 100 ARG A CA 1
ATOM 795 C C . ARG A 1 100 ? -21.235 6.186 -2.627 1.00 95.44 100 ARG A C 1
ATOM 797 O O . ARG A 1 100 ? -20.039 6.373 -2.426 1.00 95.44 100 ARG A O 1
ATOM 804 N N . GLY A 1 101 ? -21.778 6.358 -3.834 1.00 95.75 101 GLY A N 1
ATOM 805 C CA . GLY A 1 101 ? -20.973 6.706 -5.017 1.00 95.75 101 GLY A CA 1
ATOM 806 C C . GLY A 1 101 ? -20.090 7.948 -4.818 1.00 95.75 101 GLY A C 1
ATOM 807 O O . GLY A 1 101 ? -18.915 7.931 -5.167 1.00 95.75 101 GLY A O 1
ATOM 808 N N . ARG A 1 102 ? -20.611 8.992 -4.154 1.00 96.69 102 ARG A N 1
ATOM 809 C CA . ARG A 1 102 ? -19.817 1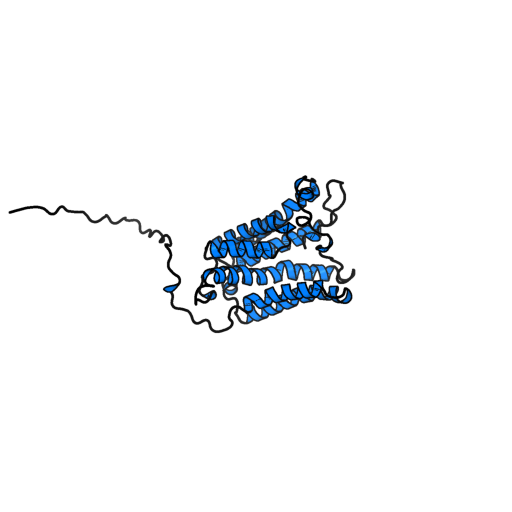0.185 -3.801 1.00 96.69 102 ARG A CA 1
ATOM 810 C C . ARG A 1 102 ? -18.661 9.870 -2.845 1.00 96.69 102 ARG A C 1
ATOM 812 O O . ARG A 1 102 ? -17.607 10.478 -2.943 1.00 96.69 102 ARG A O 1
ATOM 819 N N . ASP A 1 103 ? -18.874 8.944 -1.911 1.00 96.44 103 ASP A N 1
ATOM 820 C CA . ASP A 1 103 ? -17.908 8.624 -0.866 1.00 96.44 103 ASP A CA 1
ATOM 821 C C . ASP A 1 103 ? -16.732 7.860 -1.486 1.00 96.44 103 ASP A C 1
ATOM 823 O O . ASP A 1 103 ? -15.585 8.169 -1.170 1.00 96.44 103 ASP A O 1
ATOM 827 N N . LEU A 1 104 ? -17.033 6.942 -2.418 1.00 97.81 104 LEU A N 1
ATOM 828 C CA . LEU A 1 104 ? -16.051 6.255 -3.260 1.00 97.81 104 LEU A CA 1
ATOM 829 C C . LEU A 1 104 ? -15.281 7.229 -4.149 1.00 97.81 104 LEU A C 1
ATOM 831 O O . LEU A 1 104 ? -14.061 7.130 -4.225 1.00 97.81 104 LEU A O 1
ATOM 835 N N . LEU A 1 105 ? -15.969 8.173 -4.801 1.00 98.25 105 LEU A N 1
ATOM 836 C CA . LEU A 1 105 ? -15.317 9.181 -5.638 1.00 98.25 105 LEU A CA 1
ATOM 837 C C . LEU A 1 105 ? -14.324 10.017 -4.824 1.00 98.25 105 LEU A C 1
ATOM 839 O O . LEU A 1 105 ? -13.199 10.230 -5.268 1.00 98.25 105 LEU A O 1
ATOM 843 N N . LEU A 1 106 ? -14.720 10.453 -3.625 1.00 98.19 106 LEU A N 1
ATOM 844 C CA . LEU A 1 106 ? -13.844 11.198 -2.723 1.00 98.19 106 LEU A CA 1
ATOM 845 C C . LEU A 1 106 ? -12.637 10.362 -2.284 1.00 98.19 106 LEU A C 1
ATOM 847 O O . LEU A 1 106 ? -11.514 10.835 -2.410 1.00 98.19 106 LEU A O 1
ATOM 851 N N . ASP A 1 107 ? -12.848 9.125 -1.822 1.00 98.44 107 ASP A N 1
ATOM 852 C CA . ASP A 1 107 ? -11.755 8.238 -1.386 1.00 98.44 107 ASP A CA 1
ATOM 853 C C . ASP A 1 107 ? -10.782 7.935 -2.536 1.00 98.44 107 ASP A C 1
ATOM 855 O O . ASP A 1 107 ? -9.567 8.020 -2.373 1.00 98.44 107 ASP A O 1
ATOM 859 N N . THR A 1 108 ? -11.316 7.666 -3.728 1.00 98.75 108 THR A N 1
ATOM 860 C CA . THR A 1 108 ? -10.518 7.430 -4.940 1.00 98.75 108 THR A CA 1
ATOM 861 C C . THR A 1 108 ? -9.722 8.675 -5.316 1.00 98.75 108 THR A C 1
ATOM 863 O O . THR A 1 108 ? -8.534 8.577 -5.601 1.00 98.75 108 THR A O 1
ATOM 866 N N . THR A 1 109 ? -10.344 9.858 -5.271 1.00 98.62 109 THR A N 1
ATOM 867 C CA . THR A 1 109 ? -9.674 11.130 -5.589 1.00 98.62 109 THR A CA 1
ATOM 868 C C . THR A 1 109 ? -8.533 11.404 -4.616 1.00 98.62 109 THR A C 1
ATOM 870 O O . THR A 1 109 ? -7.437 11.743 -5.050 1.00 98.62 109 THR A O 1
ATOM 873 N N . VAL A 1 110 ? -8.757 11.211 -3.312 1.00 98.69 110 VAL A N 1
ATOM 874 C CA . VAL A 1 110 ? -7.700 11.342 -2.296 1.00 98.69 110 VAL A CA 1
ATOM 875 C C . VAL A 1 110 ? -6.570 10.353 -2.562 1.00 98.69 110 VAL A C 1
ATOM 877 O O . VAL A 1 110 ? -5.408 10.741 -2.492 1.00 98.69 110 VAL A O 1
ATOM 880 N N . GLY A 1 111 ? -6.890 9.111 -2.930 1.00 98.69 111 GLY A N 1
ATOM 881 C CA . GLY A 1 111 ? -5.890 8.117 -3.308 1.00 98.69 111 GLY A CA 1
ATOM 882 C C . GLY A 1 111 ? -5.072 8.515 -4.537 1.00 98.69 111 GLY A C 1
ATOM 883 O O . GLY A 1 111 ? -3.846 8.493 -4.477 1.00 98.69 111 GLY A O 1
ATOM 884 N N . VAL A 1 112 ? -5.717 8.952 -5.621 1.00 98.81 112 VAL A N 1
ATOM 885 C CA . VAL A 1 112 ? -5.039 9.418 -6.846 1.00 98.81 112 VAL A CA 1
ATOM 886 C C . VAL A 1 112 ? -4.149 10.631 -6.561 1.00 98.81 112 VAL A C 1
ATOM 888 O O . VAL A 1 112 ? -3.002 10.670 -7.000 1.00 98.81 112 VAL A O 1
ATOM 891 N N . VAL A 1 113 ? -4.639 11.602 -5.784 1.00 98.62 113 VAL A N 1
ATOM 892 C CA . VAL A 1 113 ? -3.830 12.751 -5.346 1.00 98.62 113 VAL A CA 1
ATOM 893 C C . VAL A 1 113 ? -2.654 12.283 -4.489 1.00 98.62 113 VAL A C 1
ATOM 895 O O . VAL A 1 113 ? -1.541 12.757 -4.687 1.00 98.62 113 VAL A O 1
ATOM 898 N N . GLY A 1 114 ? -2.867 11.323 -3.586 1.00 98.44 114 GLY A N 1
ATOM 899 C CA . GLY A 1 114 ? -1.810 10.714 -2.780 1.00 98.44 114 GLY A CA 1
ATOM 900 C C . GLY A 1 114 ? -0.724 10.050 -3.629 1.00 98.44 114 GLY A C 1
ATOM 901 O O . GLY A 1 114 ? 0.454 10.285 -3.382 1.00 98.44 114 GLY A O 1
ATOM 902 N N . GLY A 1 115 ? -1.105 9.296 -4.665 1.00 98.38 115 GLY A N 1
ATOM 903 C CA . GLY A 1 115 ? -0.159 8.691 -5.609 1.00 98.38 115 GLY A CA 1
ATOM 904 C C . GLY A 1 115 ? 0.607 9.736 -6.426 1.00 98.38 115 GLY A C 1
ATOM 905 O O . GLY A 1 115 ? 1.816 9.621 -6.612 1.00 98.38 115 GLY A O 1
ATOM 906 N N . ALA A 1 116 ? -0.060 10.815 -6.847 1.00 98.00 116 ALA A N 1
ATOM 907 C CA . ALA A 1 116 ? 0.602 11.934 -7.514 1.00 98.00 116 ALA A CA 1
ATOM 908 C C . ALA A 1 116 ? 1.604 12.649 -6.590 1.00 98.00 116 ALA A C 1
ATOM 910 O O . ALA A 1 116 ? 2.720 12.932 -7.015 1.00 98.00 116 ALA A O 1
ATOM 911 N N . VAL A 1 117 ? 1.238 12.906 -5.329 1.00 96.12 117 VAL A N 1
ATOM 912 C CA . VAL A 1 117 ? 2.137 13.488 -4.316 1.00 96.12 117 VAL A CA 1
ATOM 913 C C . VAL A 1 117 ? 3.328 12.571 -4.041 1.00 96.12 117 VAL A C 1
ATOM 915 O O . VAL A 1 117 ? 4.432 13.077 -3.858 1.00 96.12 117 VAL A O 1
ATOM 918 N N . TRP A 1 118 ? 3.126 11.250 -4.063 1.00 96.75 118 TRP A N 1
ATOM 919 C CA . TRP A 1 118 ? 4.205 10.272 -3.927 1.00 96.75 118 TRP A CA 1
ATOM 920 C C . TRP A 1 118 ? 5.222 10.389 -5.064 1.00 96.75 118 TRP A C 1
ATOM 922 O O . TRP A 1 118 ? 6.414 10.502 -4.818 1.00 96.75 118 TRP A O 1
ATOM 932 N N . MET A 1 119 ? 4.766 10.418 -6.319 1.00 94.81 119 MET A N 1
ATOM 933 C CA . MET A 1 119 ? 5.670 10.426 -7.477 1.00 94.81 119 MET A CA 1
ATOM 934 C C . MET A 1 119 ? 6.268 11.804 -7.790 1.00 94.81 119 MET A C 1
ATOM 936 O O . MET A 1 119 ? 7.388 11.888 -8.296 1.00 94.81 119 MET A O 1
ATOM 940 N N . ALA A 1 120 ? 5.526 12.888 -7.540 1.00 93.12 120 ALA A N 1
ATOM 941 C CA . ALA A 1 120 ? 5.845 14.218 -8.062 1.00 93.12 120 ALA A CA 1
ATOM 942 C C . ALA A 1 120 ? 7.258 14.720 -7.716 1.00 93.12 120 ALA A C 1
ATOM 944 O O . ALA A 1 120 ? 7.921 15.199 -8.638 1.00 93.12 120 ALA A O 1
ATOM 945 N N . PRO A 1 121 ? 7.767 14.604 -6.471 1.00 89.06 121 PRO A N 1
ATOM 946 C CA . PRO A 1 121 ? 9.119 15.057 -6.151 1.00 89.06 121 PRO A CA 1
ATOM 947 C C . PRO A 1 121 ? 10.185 14.385 -7.022 1.00 89.06 121 PRO A C 1
ATOM 949 O O . PRO A 1 121 ? 11.058 15.071 -7.550 1.00 89.06 121 PRO A O 1
ATOM 952 N N . TYR A 1 122 ? 10.070 13.075 -7.250 1.00 87.12 122 TYR A N 1
ATOM 953 C CA . TYR A 1 122 ? 11.034 12.313 -8.045 1.00 87.12 122 TYR A CA 1
ATOM 954 C C . TYR A 1 122 ? 10.873 12.558 -9.545 1.00 87.12 122 TYR A C 1
ATOM 956 O O . TYR A 1 122 ? 11.863 12.683 -10.256 1.00 87.12 122 TYR A O 1
ATOM 964 N N . LEU A 1 123 ? 9.641 12.690 -10.045 1.00 89.38 123 LEU A N 1
ATOM 965 C CA . LEU A 1 123 ? 9.400 13.011 -11.456 1.00 89.38 123 LEU A CA 1
ATOM 966 C C . LEU A 1 123 ? 9.916 14.408 -11.817 1.00 89.38 123 LEU A C 1
ATOM 968 O O . LEU A 1 123 ? 10.532 14.588 -12.869 1.00 89.38 123 LEU A O 1
ATOM 972 N N . LEU A 1 124 ? 9.695 15.390 -10.938 1.00 87.94 124 LEU A N 1
ATOM 973 C CA . LEU A 1 124 ? 10.260 16.730 -11.078 1.00 87.94 124 LEU A CA 1
ATOM 974 C C . LEU A 1 124 ? 11.785 16.689 -10.982 1.00 87.94 124 LEU A C 1
ATOM 976 O O . LEU A 1 124 ? 12.447 17.375 -11.761 1.00 87.94 124 LEU A O 1
ATOM 980 N N . ALA A 1 125 ? 12.329 15.856 -10.090 1.00 81.62 125 ALA A N 1
ATOM 981 C CA . ALA A 1 125 ? 13.765 15.664 -9.976 1.00 81.62 125 ALA A CA 1
ATOM 982 C C . ALA A 1 125 ? 14.376 15.107 -11.268 1.00 81.62 125 ALA A C 1
ATOM 984 O O . ALA A 1 125 ? 15.269 15.714 -11.854 1.00 81.62 125 ALA A O 1
ATOM 985 N N . LEU A 1 126 ? 13.812 14.014 -11.780 1.00 81.38 126 LEU A N 1
ATOM 986 C CA . LEU A 1 126 ? 14.214 13.404 -13.044 1.00 81.38 126 LEU A CA 1
ATOM 987 C C . LEU A 1 126 ? 14.079 14.370 -14.221 1.00 81.38 126 LEU A C 1
ATOM 989 O O . LEU A 1 126 ? 14.892 14.331 -15.131 1.00 81.38 126 LEU A O 1
ATOM 993 N N . ARG A 1 127 ? 13.058 15.233 -14.241 1.00 83.12 127 ARG A N 1
ATOM 994 C CA . ARG A 1 127 ? 12.809 16.126 -15.379 1.00 83.12 127 ARG A CA 1
ATOM 995 C C . ARG A 1 127 ? 13.726 17.346 -15.407 1.00 83.12 127 ARG A C 1
ATOM 997 O O . ARG A 1 127 ? 14.123 17.772 -16.490 1.00 83.12 127 ARG A O 1
ATOM 1004 N N . PHE A 1 128 ? 13.978 17.948 -14.250 1.00 79.56 128 PHE A N 1
ATOM 1005 C CA . PHE A 1 128 ? 14.564 19.287 -14.164 1.00 79.56 128 PHE A CA 1
ATOM 1006 C C . PHE A 1 128 ? 15.944 19.325 -13.506 1.00 79.56 128 PHE A C 1
ATOM 1008 O O . PHE A 1 128 ? 16.472 20.420 -13.338 1.00 79.56 128 PHE A O 1
ATOM 1015 N N . ASP A 1 129 ? 16.512 18.169 -13.148 1.00 67.50 129 ASP A N 1
ATOM 1016 C CA . ASP A 1 129 ? 17.798 18.053 -12.446 1.00 67.50 129 ASP A CA 1
ATOM 1017 C C . ASP A 1 129 ? 17.956 19.057 -11.290 1.00 67.50 129 ASP A C 1
ATOM 1019 O O . ASP A 1 129 ? 18.919 19.830 -11.251 1.00 67.50 129 ASP A O 1
ATOM 1023 N N . PRO A 1 130 ? 16.993 19.160 -10.354 1.00 60.66 130 PRO A N 1
ATOM 1024 C CA . PRO A 1 130 ? 17.208 20.006 -9.209 1.00 60.66 130 PRO A CA 1
ATOM 1025 C C . PRO A 1 130 ? 18.421 19.439 -8.456 1.00 60.66 130 PRO A C 1
ATOM 1027 O O . PRO A 1 130 ? 18.428 18.248 -8.126 1.00 60.66 130 PRO A O 1
ATOM 1030 N N . PRO A 1 131 ? 19.402 20.286 -8.094 1.00 57.81 131 PRO A N 1
ATOM 1031 C CA . PRO A 1 131 ? 20.614 19.864 -7.388 1.00 57.81 131 PRO A CA 1
ATOM 1032 C C . PRO A 1 131 ? 20.327 19.157 -6.053 1.00 57.81 131 PRO A C 1
ATOM 1034 O O . PRO A 1 131 ? 21.227 18.592 -5.452 1.00 57.81 131 PRO A O 1
ATOM 1037 N N . LEU A 1 132 ? 19.074 19.167 -5.588 1.00 59.41 132 LEU A N 1
ATOM 1038 C CA . LEU A 1 132 ? 18.602 18.461 -4.405 1.00 59.41 132 LEU A CA 1
ATOM 1039 C C . LEU A 1 132 ? 18.791 16.940 -4.474 1.00 59.41 132 LEU A C 1
ATOM 1041 O O . LEU A 1 132 ? 19.199 16.380 -3.470 1.00 59.41 132 LEU A O 1
ATOM 1045 N N . TRP A 1 133 ? 18.520 16.262 -5.596 1.00 59.47 133 TRP A N 1
ATOM 1046 C CA . TRP A 1 133 ? 18.553 14.787 -5.615 1.00 59.47 133 TRP A CA 1
ATOM 1047 C C . TRP A 1 133 ? 19.977 14.231 -5.635 1.00 59.47 133 TRP A C 1
ATOM 1049 O O . TRP A 1 133 ? 20.309 13.318 -4.886 1.00 59.47 133 TRP A O 1
ATOM 1059 N N . THR A 1 134 ? 20.843 14.844 -6.440 1.00 65.62 134 THR A N 1
ATOM 1060 C CA . THR A 1 134 ? 22.265 14.494 -6.534 1.00 65.62 134 THR A CA 1
ATOM 1061 C C . THR A 1 134 ? 23.072 14.976 -5.327 1.00 65.62 134 THR A C 1
ATOM 1063 O O . THR A 1 134 ? 24.136 14.426 -5.052 1.00 65.62 134 THR A O 1
ATOM 1066 N N . ALA A 1 135 ? 22.569 15.963 -4.574 1.00 69.19 135 ALA A N 1
ATOM 1067 C CA . ALA A 1 135 ? 23.145 16.380 -3.295 1.00 69.19 135 ALA A CA 1
ATOM 1068 C C . ALA A 1 135 ? 22.691 15.525 -2.100 1.00 69.19 135 ALA A C 1
ATOM 1070 O O . ALA A 1 135 ? 23.276 15.644 -1.020 1.00 69.19 135 ALA A O 1
ATOM 1071 N N . LEU A 1 136 ? 21.656 14.690 -2.252 1.00 6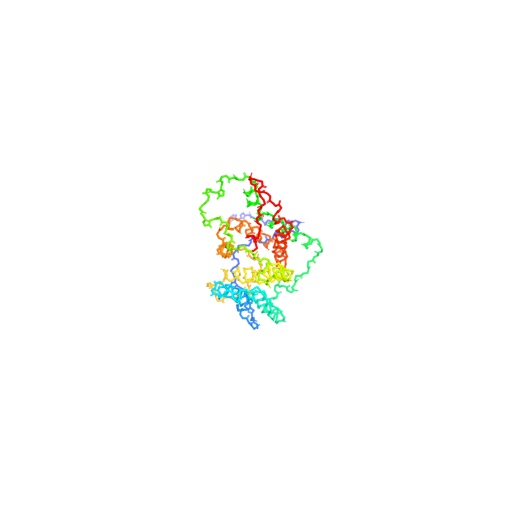9.38 136 LEU A N 1
ATOM 1072 C CA . LEU A 1 136 ? 21.261 13.757 -1.204 1.00 69.38 136 LEU A CA 1
ATOM 1073 C C . LEU A 1 136 ? 22.252 12.584 -1.135 1.00 69.38 136 LEU A C 1
ATOM 1075 O O . LEU A 1 136 ? 22.748 12.137 -2.174 1.00 69.38 136 LEU A O 1
ATOM 1079 N N . PRO A 1 137 ? 22.521 12.052 0.074 1.00 79.19 137 PRO A N 1
ATOM 1080 C CA . PRO A 1 137 ? 23.273 10.812 0.231 1.00 79.19 137 PRO A CA 1
ATOM 1081 C C . PRO A 1 137 ? 22.717 9.705 -0.671 1.00 79.19 137 PRO A C 1
ATOM 1083 O O . PRO A 1 137 ? 21.504 9.609 -0.833 1.00 79.19 137 PRO A O 1
ATOM 1086 N N . GLU A 1 138 ? 23.588 8.844 -1.194 1.00 78.75 138 GLU A N 1
ATOM 1087 C CA . GLU A 1 138 ? 23.239 7.752 -2.123 1.00 78.75 138 GLU A CA 1
ATOM 1088 C C . GLU A 1 138 ? 22.084 6.871 -1.618 1.00 78.75 138 GLU A C 1
ATOM 1090 O O . GLU A 1 138 ? 21.209 6.485 -2.377 1.00 78.75 138 GLU A O 1
ATOM 1095 N N . PHE A 1 139 ? 22.006 6.656 -0.305 1.00 78.75 139 PHE A N 1
ATOM 1096 C CA . PHE A 1 139 ? 20.922 5.926 0.362 1.00 78.75 139 PHE A CA 1
ATOM 1097 C C . PHE A 1 139 ? 19.517 6.535 0.175 1.00 78.75 139 PHE A C 1
ATOM 1099 O O . PHE A 1 139 ? 18.516 5.844 0.337 1.00 78.75 139 PHE A O 1
ATOM 1106 N N . PHE A 1 140 ? 19.427 7.827 -0.147 1.00 78.81 140 PHE A N 1
ATOM 1107 C CA . PHE A 1 140 ? 18.178 8.507 -0.487 1.00 78.81 140 PHE A CA 1
ATOM 1108 C C . PHE A 1 140 ? 17.919 8.544 -1.995 1.00 78.81 140 PHE A C 1
ATOM 1110 O O . PHE A 1 140 ? 16.988 9.226 -2.402 1.00 78.81 140 PHE A O 1
ATOM 1117 N N . GLN A 1 141 ? 18.698 7.840 -2.817 1.00 80.25 141 GLN A N 1
ATOM 1118 C CA . GLN A 1 141 ? 18.494 7.730 -4.261 1.00 80.25 141 GLN A CA 1
ATOM 1119 C C . GLN A 1 141 ? 17.875 6.362 -4.612 1.00 80.25 141 GLN A C 1
ATOM 1121 O O . GLN A 1 141 ? 18.082 5.400 -3.872 1.00 80.25 141 GLN A O 1
ATOM 1126 N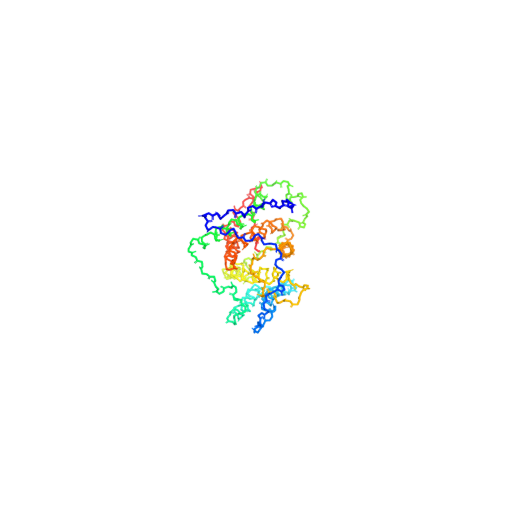 N . PRO A 1 142 ? 17.088 6.241 -5.699 1.00 80.62 142 PRO A N 1
ATOM 1127 C CA . PRO A 1 142 ? 16.435 4.994 -6.061 1.00 80.62 142 PRO A CA 1
ATOM 1128 C C . PRO A 1 142 ? 17.470 4.102 -6.745 1.00 80.62 142 PRO A C 1
ATOM 1130 O O . PRO A 1 142 ? 18.158 4.549 -7.669 1.00 80.62 142 PRO A O 1
ATOM 1133 N N . SER A 1 143 ? 17.577 2.844 -6.329 1.00 77.62 143 SER A N 1
ATOM 1134 C CA . SER A 1 143 ? 18.492 1.919 -6.982 1.00 77.62 143 SER A CA 1
ATOM 1135 C C . SER A 1 143 ? 17.813 1.222 -8.165 1.00 77.62 143 SER A C 1
ATOM 1137 O O . SER A 1 143 ? 16.664 0.790 -8.045 1.00 77.62 143 SER A O 1
ATOM 1139 N N . PRO A 1 144 ? 18.492 1.053 -9.317 1.00 74.94 144 PRO A N 1
ATOM 1140 C CA . PRO A 1 144 ? 17.982 0.229 -10.412 1.00 74.94 144 PRO A CA 1
ATOM 1141 C C . PRO A 1 144 ? 17.690 -1.220 -10.004 1.00 74.94 144 PRO A C 1
ATOM 1143 O O . PRO A 1 144 ? 16.885 -1.877 -10.657 1.00 74.94 144 PRO A O 1
ATOM 1146 N N . GLU A 1 145 ? 18.334 -1.720 -8.946 1.00 76.44 145 GLU A N 1
ATOM 1147 C CA . GLU A 1 145 ? 18.121 -3.079 -8.437 1.00 76.44 145 GLU A CA 1
ATOM 1148 C C . GLU A 1 145 ? 16.775 -3.257 -7.718 1.00 76.44 145 GLU A C 1
ATOM 1150 O O . GLU A 1 145 ? 16.276 -4.378 -7.634 1.00 76.44 145 GLU A O 1
ATOM 1155 N N . ASP A 1 146 ? 16.159 -2.157 -7.274 1.00 76.75 146 ASP A N 1
ATOM 1156 C CA . ASP A 1 146 ? 14.835 -2.157 -6.645 1.00 76.75 146 ASP A CA 1
ATOM 1157 C C . ASP A 1 146 ? 13.696 -2.124 -7.678 1.00 76.75 146 ASP A C 1
ATOM 1159 O O . ASP A 1 146 ? 12.531 -2.292 -7.321 1.00 76.75 146 ASP A O 1
ATOM 1163 N N . ALA A 1 147 ? 14.005 -1.897 -8.959 1.00 90.00 147 ALA A N 1
ATOM 1164 C CA . ALA A 1 147 ? 12.996 -1.721 -9.992 1.00 90.00 147 ALA A CA 1
ATOM 1165 C C . ALA A 1 147 ? 12.296 -3.031 -10.368 1.00 90.00 147 ALA A C 1
ATOM 1167 O O . ALA A 1 147 ? 12.928 -4.053 -10.645 1.00 90.00 147 ALA A O 1
ATOM 1168 N N . PHE A 1 148 ? 10.968 -2.982 -10.477 1.00 93.62 148 PHE A N 1
ATOM 1169 C CA . PHE A 1 148 ? 10.192 -4.113 -10.962 1.00 93.62 148 PHE A CA 1
ATOM 1170 C C . PHE A 1 148 ? 10.568 -4.521 -12.394 1.00 93.62 148 PHE A C 1
ATOM 1172 O O . PHE A 1 148 ? 10.334 -3.792 -13.359 1.00 93.62 148 PHE A O 1
ATOM 1179 N N . ASP A 1 149 ? 11.034 -5.760 -12.549 1.00 92.69 149 ASP A N 1
ATOM 1180 C CA . ASP A 1 149 ? 11.196 -6.382 -13.860 1.00 92.69 149 ASP A CA 1
ATOM 1181 C C . ASP A 1 149 ? 9.860 -6.955 -14.369 1.00 92.69 149 ASP A C 1
ATOM 1183 O O . ASP A 1 149 ? 9.350 -7.986 -13.903 1.00 92.69 149 ASP A O 1
ATOM 1187 N N . SER A 1 150 ? 9.297 -6.287 -15.378 1.00 93.38 150 SER A N 1
ATOM 1188 C CA . SER A 1 150 ? 8.081 -6.734 -16.067 1.00 93.38 150 SER A CA 1
ATOM 1189 C C . SER A 1 150 ? 8.260 -8.046 -16.839 1.00 93.38 150 SER A C 1
ATOM 1191 O O . SER A 1 150 ? 7.275 -8.742 -17.093 1.00 93.38 150 SER A O 1
ATOM 1193 N N . ALA A 1 151 ? 9.496 -8.425 -17.165 1.00 93.69 151 ALA A N 1
ATOM 1194 C CA . ALA A 1 151 ? 9.845 -9.655 -17.860 1.00 93.69 151 ALA A CA 1
ATOM 1195 C C . ALA A 1 151 ? 10.352 -10.765 -16.923 1.00 93.69 151 ALA A C 1
ATOM 1197 O O . ALA A 1 151 ? 10.804 -11.796 -17.422 1.00 93.69 151 ALA A O 1
ATOM 1198 N N . GLN A 1 152 ? 10.201 -10.634 -15.597 1.00 92.44 152 GLN A N 1
ATOM 1199 C CA . GLN A 1 152 ? 10.705 -11.624 -14.628 1.00 92.44 152 GLN A CA 1
ATOM 1200 C C . GLN A 1 152 ? 10.118 -13.039 -14.793 1.00 92.44 152 GLN A C 1
ATOM 1202 O O . GLN A 1 152 ? 10.701 -14.021 -14.345 1.00 92.44 152 GLN A O 1
ATOM 1207 N N . LEU A 1 153 ? 8.943 -13.160 -15.425 1.00 93.75 153 LEU A N 1
ATOM 1208 C CA . LEU A 1 153 ? 8.316 -14.447 -15.763 1.00 93.75 153 LEU A CA 1
ATOM 1209 C C . LEU A 1 153 ? 8.699 -14.947 -17.168 1.00 93.75 153 LEU A C 1
ATOM 1211 O O . LEU A 1 153 ? 8.183 -15.962 -17.627 1.00 93.75 153 LEU A O 1
ATOM 1215 N N . GLY A 1 154 ? 9.578 -14.229 -17.863 1.00 93.06 154 GLY A N 1
ATOM 1216 C CA . GLY A 1 154 ? 9.901 -14.389 -19.275 1.00 93.06 154 GLY A CA 1
ATOM 1217 C C . GLY A 1 154 ? 9.121 -13.426 -20.176 1.00 93.06 154 GLY A C 1
ATOM 1218 O O . GLY A 1 154 ? 7.991 -13.029 -19.886 1.00 93.06 154 GLY A O 1
ATOM 1219 N N . GLN A 1 155 ? 9.709 -13.099 -21.330 1.00 94.62 155 GLN A N 1
ATOM 1220 C CA . GLN A 1 155 ? 9.178 -12.125 -22.300 1.00 94.62 155 GLN A CA 1
ATOM 1221 C C . GLN A 1 155 ? 7.756 -12.451 -22.794 1.00 94.62 155 GLN A C 1
ATOM 1223 O O . GLN A 1 155 ? 6.963 -11.557 -23.076 1.00 94.62 155 GLN A O 1
ATOM 1228 N N . HIS A 1 156 ? 7.393 -13.735 -22.856 1.00 96.62 156 HIS A N 1
ATOM 1229 C CA . HIS A 1 156 ? 6.053 -14.172 -23.264 1.00 96.62 156 HIS A CA 1
ATOM 1230 C C . HIS A 1 156 ? 4.979 -13.985 -22.178 1.00 96.62 156 HIS A C 1
ATOM 1232 O O . HIS A 1 156 ? 3.789 -14.045 -22.481 1.00 96.62 156 HIS A O 1
ATOM 1238 N N . PHE A 1 157 ? 5.381 -13.747 -20.925 1.00 96.75 157 PHE A N 1
ATOM 1239 C CA . PHE A 1 157 ? 4.495 -13.681 -19.759 1.00 96.75 157 PHE A CA 1
ATOM 1240 C C . PHE A 1 157 ? 4.451 -12.293 -19.107 1.00 96.75 157 PHE A C 1
ATOM 1242 O O . PHE A 1 157 ? 3.929 -12.156 -18.001 1.00 96.75 157 PHE A O 1
ATOM 1249 N N . VAL A 1 158 ? 4.916 -11.248 -19.800 1.00 96.12 158 VAL A N 1
ATOM 1250 C CA . VAL A 1 158 ? 4.899 -9.859 -19.302 1.00 96.12 158 VAL A CA 1
ATOM 1251 C C . VAL A 1 158 ? 3.499 -9.432 -18.852 1.00 96.12 158 VAL A C 1
ATOM 1253 O O . VAL A 1 158 ? 3.331 -8.883 -17.767 1.00 96.12 158 VAL A O 1
ATOM 1256 N N . GLY A 1 159 ? 2.458 -9.752 -19.629 1.00 96.69 159 GLY A N 1
ATOM 1257 C CA . GLY A 1 159 ? 1.075 -9.432 -19.253 1.00 96.69 159 GLY A CA 1
ATOM 1258 C C . GLY A 1 159 ? 0.629 -10.102 -17.947 1.00 96.69 159 GLY A C 1
ATOM 1259 O O . GLY A 1 159 ? -0.067 -9.484 -17.142 1.00 96.69 159 GLY A O 1
ATOM 1260 N N . LEU A 1 160 ? 1.074 -11.340 -17.698 1.00 97.00 160 LEU A N 1
ATOM 1261 C CA . LEU A 1 160 ? 0.811 -12.043 -16.442 1.00 97.00 160 LEU A CA 1
ATOM 1262 C C . LEU A 1 160 ? 1.588 -11.412 -15.281 1.00 97.00 160 LEU A C 1
ATOM 1264 O O . LEU A 1 160 ? 1.011 -11.215 -14.214 1.00 97.00 160 LEU A O 1
ATOM 1268 N N . ALA A 1 161 ? 2.860 -11.060 -15.486 1.00 97.06 161 ALA A N 1
ATOM 1269 C CA . ALA A 1 161 ? 3.677 -10.396 -14.472 1.00 97.06 161 ALA A CA 1
ATOM 1270 C C . ALA A 1 161 ? 3.067 -9.045 -14.063 1.00 97.06 161 ALA A C 1
ATOM 1272 O O . ALA A 1 161 ? 2.890 -8.781 -12.876 1.00 97.06 161 ALA A O 1
ATOM 1273 N N . LEU A 1 162 ? 2.647 -8.232 -15.036 1.00 97.56 162 LEU A N 1
ATOM 1274 C CA . LEU A 1 162 ? 1.949 -6.968 -14.791 1.00 97.56 162 LEU A CA 1
ATOM 1275 C C . LEU A 1 162 ? 0.610 -7.185 -14.074 1.00 97.56 162 LEU A C 1
ATOM 1277 O O . LEU A 1 162 ? 0.312 -6.484 -13.110 1.00 97.56 162 LEU A O 1
ATOM 1281 N N . GLY A 1 163 ? -0.176 -8.182 -14.488 1.00 98.06 163 GLY A N 1
ATOM 1282 C CA . GLY A 1 163 ? -1.439 -8.521 -13.828 1.00 98.06 163 GLY A CA 1
ATOM 1283 C C . GLY A 1 163 ? -1.251 -8.931 -12.364 1.00 98.06 163 GLY A C 1
ATOM 1284 O O . GLY A 1 163 ? -1.958 -8.437 -11.486 1.00 98.06 163 GLY A O 1
ATOM 1285 N N . LEU A 1 164 ? -0.260 -9.782 -12.083 1.00 97.81 164 LEU A N 1
ATOM 1286 C CA . LEU A 1 164 ? 0.110 -10.169 -10.720 1.00 97.81 164 LEU A CA 1
ATOM 1287 C C . LEU A 1 164 ? 0.625 -8.974 -9.917 1.00 97.81 164 LEU A C 1
ATOM 1289 O O . LEU A 1 164 ? 0.268 -8.835 -8.748 1.00 97.81 164 LEU A O 1
ATOM 1293 N N . ARG A 1 165 ? 1.406 -8.087 -10.541 1.00 97.25 165 ARG A N 1
ATOM 1294 C CA . ARG A 1 165 ? 1.895 -6.867 -9.900 1.00 97.25 165 ARG A CA 1
ATOM 1295 C C . ARG A 1 165 ? 0.747 -5.956 -9.485 1.00 97.25 165 ARG A C 1
ATOM 1297 O O . ARG A 1 165 ? 0.719 -5.543 -8.332 1.00 97.25 165 ARG A O 1
ATOM 1304 N N . VAL A 1 166 ? -0.223 -5.699 -10.364 1.00 98.12 166 VAL A N 1
ATOM 1305 C CA . VAL A 1 166 ? -1.424 -4.910 -10.026 1.00 98.12 166 VAL A CA 1
ATOM 1306 C C . VAL A 1 166 ? -2.235 -5.588 -8.930 1.00 98.12 166 VAL A C 1
ATOM 1308 O O . VAL A 1 166 ? -2.650 -4.925 -7.982 1.00 98.12 166 VAL A O 1
ATOM 1311 N N . LEU A 1 167 ? -2.446 -6.903 -9.028 1.00 98.50 167 LEU A N 1
ATOM 1312 C CA . LEU A 1 167 ? -3.205 -7.658 -8.034 1.00 98.50 167 LEU A CA 1
ATOM 1313 C C . LEU A 1 167 ? -2.560 -7.567 -6.645 1.00 98.50 167 LEU A C 1
ATOM 1315 O O . LEU A 1 167 ? -3.250 -7.294 -5.666 1.00 98.50 167 LEU A O 1
ATOM 1319 N N . GLY A 1 168 ? -1.247 -7.765 -6.552 1.00 97.94 168 GLY A N 1
ATOM 1320 C CA . GLY A 1 168 ? -0.506 -7.593 -5.306 1.00 97.94 168 GLY A CA 1
ATOM 1321 C C . GLY A 1 168 ? -0.586 -6.160 -4.801 1.00 97.94 168 GLY A C 1
ATOM 1322 O O . GLY A 1 168 ? -1.113 -5.905 -3.724 1.00 97.94 168 GLY A O 1
ATOM 1323 N N . TYR A 1 169 ? -0.114 -5.229 -5.626 1.00 97.88 169 TYR A N 1
ATOM 1324 C CA . TYR A 1 169 ? 0.152 -3.848 -5.247 1.00 97.88 169 TYR A CA 1
ATOM 1325 C C . TYR A 1 169 ? -1.117 -3.031 -4.985 1.00 97.88 169 TYR A C 1
ATOM 1327 O O . TYR A 1 169 ? -1.188 -2.318 -3.992 1.00 97.88 169 TYR A O 1
ATOM 1335 N N . ALA A 1 170 ? -2.139 -3.140 -5.835 1.00 98.31 170 ALA A N 1
ATOM 1336 C CA . ALA A 1 170 ? -3.341 -2.309 -5.756 1.00 98.31 170 ALA A CA 1
ATOM 1337 C C . ALA A 1 170 ? -4.572 -3.033 -5.189 1.00 98.31 170 ALA A C 1
ATOM 1339 O O . ALA A 1 170 ? -5.580 -2.379 -4.933 1.00 98.31 170 ALA A O 1
ATOM 1340 N N . ALA A 1 171 ? -4.521 -4.355 -4.980 1.00 98.06 171 ALA A N 1
ATOM 1341 C CA . ALA A 1 171 ? -5.633 -5.092 -4.379 1.00 98.06 171 ALA A CA 1
ATOM 1342 C C . ALA A 1 171 ? -5.247 -5.773 -3.063 1.00 98.06 171 ALA A C 1
ATOM 1344 O O . ALA A 1 171 ? -5.835 -5.451 -2.038 1.00 98.06 171 ALA A O 1
ATOM 1345 N N . VAL A 1 172 ? -4.266 -6.678 -3.044 1.00 98.56 172 VAL A N 1
ATOM 1346 C CA . VAL A 1 172 ? -3.938 -7.461 -1.836 1.00 98.56 172 VAL A CA 1
ATOM 1347 C C . VAL A 1 172 ? -3.296 -6.595 -0.750 1.00 98.56 172 VAL A C 1
ATOM 1349 O O . VAL A 1 172 ? -3.775 -6.592 0.387 1.00 98.56 172 VAL A O 1
ATOM 1352 N N . THR A 1 173 ? -2.247 -5.849 -1.093 1.00 98.00 173 THR A N 1
ATOM 1353 C CA . THR A 1 173 ? -1.470 -5.031 -0.153 1.00 98.00 173 THR A CA 1
ATOM 1354 C C . THR A 1 173 ? -2.336 -4.031 0.620 1.00 98.00 173 THR A C 1
ATOM 1356 O O . THR A 1 173 ? -2.286 -4.075 1.849 1.00 98.00 173 THR A O 1
ATOM 1359 N N . PRO A 1 174 ? -3.218 -3.226 -0.013 1.00 98.69 174 PRO A N 1
ATOM 1360 C CA . PRO A 1 174 ? -4.089 -2.299 0.710 1.00 98.69 174 PRO A CA 1
ATOM 1361 C C . PRO A 1 174 ? -4.940 -2.966 1.793 1.00 98.69 174 PRO A C 1
ATOM 1363 O O . PRO A 1 174 ? -5.100 -2.430 2.883 1.00 98.69 174 PRO A O 1
ATOM 1366 N N . PHE A 1 175 ? -5.484 -4.159 1.545 1.00 98.56 175 PHE A N 1
ATOM 1367 C CA . PHE A 1 175 ? -6.255 -4.857 2.575 1.00 98.56 175 PHE A CA 1
ATOM 1368 C C . PHE A 1 175 ? -5.373 -5.348 3.723 1.00 98.56 175 PHE A C 1
ATOM 1370 O O . PHE A 1 175 ? -5.721 -5.168 4.892 1.00 98.56 175 PHE A O 1
ATOM 1377 N N . VAL A 1 176 ? -4.251 -5.983 3.387 1.00 98.44 176 VAL A N 1
ATOM 1378 C CA . VAL A 1 176 ? -3.339 -6.592 4.359 1.00 98.44 176 VAL A CA 1
ATOM 1379 C C . VAL A 1 176 ? -2.693 -5.530 5.246 1.00 98.44 176 VAL A C 1
ATOM 1381 O O . VAL A 1 176 ? -2.716 -5.653 6.473 1.00 98.44 176 VAL A O 1
ATOM 1384 N N . GLU A 1 177 ? -2.167 -4.468 4.643 1.00 98.56 177 GLU A N 1
ATOM 1385 C CA . GLU A 1 177 ? -1.497 -3.393 5.362 1.00 98.56 177 GLU A CA 1
ATOM 1386 C C . GLU A 1 177 ? -2.473 -2.559 6.181 1.00 98.56 177 GLU A C 1
ATOM 1388 O O . GLU A 1 177 ? -2.204 -2.317 7.353 1.00 98.56 177 GLU A O 1
ATOM 1393 N N . GLU A 1 178 ? -3.634 -2.166 5.650 1.00 98.44 178 GLU A N 1
ATOM 1394 C CA . GLU A 1 178 ? -4.552 -1.314 6.415 1.00 98.44 178 GLU A CA 1
ATOM 1395 C C . GLU A 1 178 ? -5.165 -2.057 7.610 1.00 98.44 178 GLU A C 1
ATOM 1397 O O . GLU A 1 178 ? -5.305 -1.489 8.699 1.00 98.44 178 GLU A O 1
ATOM 1402 N N . VAL A 1 179 ? -5.464 -3.353 7.465 1.00 98.06 179 VAL A N 1
ATOM 1403 C CA . VAL A 1 179 ? -5.875 -4.181 8.607 1.00 98.06 179 VAL A CA 1
ATOM 1404 C C . VAL A 1 179 ? -4.756 -4.259 9.644 1.00 98.06 179 VAL A C 1
ATOM 1406 O O . VAL A 1 179 ? -5.012 -4.056 10.831 1.00 98.06 179 VAL A O 1
ATOM 1409 N N . PHE A 1 180 ? -3.507 -4.483 9.244 1.00 98.44 180 PHE A N 1
ATOM 1410 C CA . PHE A 1 180 ? -2.415 -4.505 10.211 1.00 98.44 180 PHE A CA 1
ATOM 1411 C C . PHE A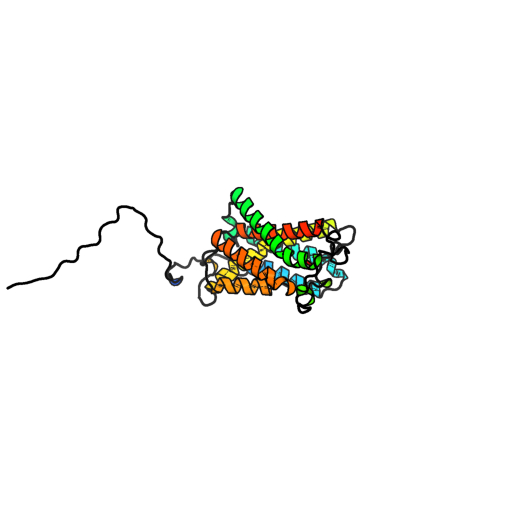 1 180 ? -2.181 -3.131 10.858 1.00 98.44 180 PHE A C 1
ATOM 1413 O O . PHE A 1 180 ? -2.207 -3.011 12.081 1.00 98.44 180 PHE A O 1
ATOM 1420 N N . VAL A 1 181 ? -1.983 -2.081 10.065 1.00 98.25 181 VAL A N 1
ATOM 1421 C CA . VAL A 1 181 ? -1.515 -0.771 10.527 1.00 98.25 181 VAL A CA 1
ATOM 1422 C C . VAL A 1 181 ? -2.641 0.034 11.184 1.00 98.25 181 VAL A C 1
ATOM 1424 O O . VAL A 1 181 ? -2.484 0.542 12.296 1.00 98.25 181 VAL A O 1
ATOM 1427 N N . ARG A 1 182 ? -3.800 0.178 10.531 1.00 97.62 182 ARG A N 1
ATOM 1428 C CA . ARG A 1 182 ? -4.889 1.041 11.034 1.00 97.62 182 ARG A CA 1
ATOM 1429 C C . ARG A 1 182 ? -5.833 0.334 11.979 1.00 97.62 182 ARG A C 1
ATOM 1431 O O . ARG A 1 182 ? -6.417 0.988 12.846 1.00 97.62 182 ARG A O 1
ATOM 1438 N N . SER A 1 183 ? -5.994 -0.975 11.814 1.00 96.69 183 SER A N 1
ATOM 1439 C CA . SER A 1 183 ? -6.819 -1.756 12.722 1.00 96.69 183 SER A CA 1
ATOM 1440 C C . SER A 1 183 ? -6.006 -2.234 13.917 1.00 96.69 183 SER A C 1
ATOM 1442 O O . SER A 1 183 ? -6.305 -1.833 15.039 1.00 96.69 183 SER A O 1
ATOM 1444 N N . TRP A 1 184 ? -4.977 -3.057 13.716 1.00 97.75 184 TRP A N 1
ATOM 1445 C CA . TRP A 1 184 ? -4.243 -3.641 14.840 1.00 97.75 184 TRP A CA 1
ATOM 1446 C C . TRP A 1 184 ? -3.250 -2.663 15.473 1.00 97.75 184 TRP A C 1
ATOM 1448 O O . TRP A 1 184 ? -3.423 -2.324 16.639 1.00 97.75 184 TRP A O 1
ATOM 1458 N N . LEU A 1 185 ? -2.254 -2.170 14.734 1.00 97.94 185 LEU A N 1
ATOM 1459 C CA . LEU A 1 185 ? -1.129 -1.406 15.280 1.00 97.94 185 LEU A CA 1
ATOM 1460 C C . LEU A 1 185 ? -1.594 -0.126 15.976 1.00 97.94 185 LEU A C 1
ATOM 1462 O O . LEU A 1 185 ? -1.224 0.117 17.121 1.00 97.94 185 LEU A O 1
ATOM 1466 N N . ALA A 1 186 ? -2.456 0.660 15.325 1.00 97.69 186 ALA A N 1
ATOM 1467 C CA . ALA A 1 186 ? -2.987 1.892 15.903 1.00 97.69 186 ALA A CA 1
ATOM 1468 C C . ALA A 1 186 ? -3.772 1.646 17.204 1.00 97.69 186 ALA A C 1
ATOM 1470 O O . ALA A 1 186 ? -3.637 2.404 18.161 1.00 97.69 186 ALA A O 1
ATOM 1471 N N . ARG A 1 187 ? -4.581 0.584 17.278 1.00 97.19 187 ARG A N 1
ATOM 1472 C CA . ARG A 1 187 ? -5.366 0.276 18.485 1.00 97.19 187 ARG A CA 1
ATOM 1473 C C . ARG A 1 187 ? -4.528 -0.397 19.564 1.00 97.19 187 ARG A C 1
ATOM 1475 O O . ARG A 1 187 ? -4.681 -0.087 20.738 1.00 97.19 187 ARG A O 1
ATOM 1482 N N . PHE A 1 188 ? -3.613 -1.280 19.180 1.00 96.69 188 PHE A N 1
ATOM 1483 C CA . PHE A 1 188 ? -2.681 -1.930 20.094 1.00 96.69 188 PHE A CA 1
ATOM 1484 C C . PHE A 1 188 ? -1.737 -0.915 20.732 1.00 96.69 188 PHE A C 1
ATOM 1486 O O . PHE A 1 188 ? -1.535 -0.949 21.943 1.00 96.69 188 PHE A O 1
ATOM 1493 N N . ALA A 1 189 ? -1.246 0.053 19.956 1.00 97.00 189 ALA A N 1
ATOM 1494 C CA . ALA A 1 189 ? -0.464 1.164 20.474 1.00 97.00 189 ALA A CA 1
ATOM 1495 C C . ALA A 1 189 ? -1.200 1.913 21.589 1.00 97.00 189 ALA A C 1
ATOM 1497 O O . ALA A 1 189 ? -0.539 2.453 22.456 1.00 97.00 189 ALA A O 1
ATOM 1498 N N . ASP A 1 190 ? -2.534 1.913 21.639 1.00 95.94 190 ASP A N 1
ATOM 1499 C CA . ASP A 1 190 ? -3.311 2.544 22.708 1.00 95.94 190 ASP A CA 1
ATOM 1500 C C . ASP A 1 190 ? -3.477 1.692 23.973 1.00 95.94 190 ASP A C 1
ATOM 1502 O O . ASP A 1 190 ? -3.794 2.263 25.020 1.00 95.94 190 ASP A O 1
ATOM 1506 N N . VAL A 1 191 ? -3.216 0.383 23.931 1.00 95.12 191 VAL A N 1
ATOM 1507 C CA . VAL A 1 191 ? -3.484 -0.529 25.060 1.00 95.12 191 VAL A CA 1
ATOM 1508 C C . VAL A 1 191 ? -2.383 -1.555 25.346 1.00 95.12 191 VAL A C 1
ATOM 1510 O O . VAL A 1 191 ? -2.583 -2.405 26.203 1.00 95.12 191 VAL A O 1
ATOM 1513 N N . PHE A 1 192 ? -1.219 -1.500 24.690 1.00 94.25 192 PHE A N 1
ATOM 1514 C CA . PHE A 1 192 ? -0.150 -2.502 24.870 1.00 94.25 192 PHE A CA 1
ATOM 1515 C C . PHE A 1 192 ? 0.350 -2.630 26.321 1.00 94.25 192 PHE A C 1
ATOM 1517 O O . PHE A 1 192 ? 0.847 -3.677 26.723 1.00 94.25 192 PHE A O 1
ATOM 1524 N N . ASP A 1 193 ? 0.224 -1.557 27.102 1.00 93.94 193 ASP A N 1
ATOM 1525 C CA . ASP A 1 193 ? 0.583 -1.451 28.516 1.00 93.94 193 ASP A CA 1
ATOM 1526 C C . ASP A 1 193 ? -0.593 -1.751 29.463 1.00 93.94 193 ASP A C 1
ATOM 1528 O O . ASP A 1 193 ? -0.512 -1.549 30.676 1.00 93.94 193 ASP A O 1
ATOM 1532 N N . GLN A 1 194 ? -1.710 -2.224 28.914 1.00 91.56 194 GLN A N 1
ATOM 1533 C CA . GLN A 1 194 ? -2.964 -2.457 29.615 1.00 91.56 194 GLN A CA 1
ATOM 1534 C C . GLN A 1 194 ? -3.444 -3.890 29.369 1.00 91.56 194 GLN A C 1
ATOM 1536 O O . GLN A 1 194 ? -3.152 -4.518 28.357 1.00 91.56 194 GLN A O 1
ATOM 1541 N N . ARG A 1 195 ? -4.237 -4.427 30.299 1.00 86.06 195 ARG A N 1
ATOM 1542 C CA . ARG A 1 195 ? -4.881 -5.744 30.146 1.00 86.06 195 ARG A CA 1
ATOM 1543 C C . ARG A 1 195 ? -6.215 -5.625 29.399 1.00 86.06 195 ARG A C 1
ATOM 1545 O O . ARG A 1 195 ? -7.231 -6.113 29.881 1.00 86.06 195 ARG A O 1
ATOM 1552 N N . ILE A 1 196 ? -6.212 -4.912 28.274 1.00 89.19 196 ILE A N 1
ATOM 1553 C CA . ILE A 1 196 ? -7.399 -4.616 27.461 1.00 89.19 196 ILE A CA 1
ATOM 1554 C C . ILE A 1 196 ? -7.157 -5.145 26.050 1.00 89.19 196 ILE A C 1
ATOM 1556 O O . ILE A 1 196 ? -6.057 -5.017 25.514 1.00 89.19 196 ILE A O 1
ATOM 1560 N N . ASP A 1 197 ? -8.178 -5.746 25.447 1.00 90.88 197 ASP A N 1
ATOM 1561 C CA . ASP A 1 197 ? -8.095 -6.189 24.063 1.00 90.88 197 ASP A CA 1
ATOM 1562 C C . ASP A 1 197 ? -8.111 -4.974 23.126 1.00 90.88 197 ASP A C 1
ATOM 1564 O O . ASP A 1 197 ? -8.976 -4.105 23.232 1.00 90.88 197 ASP A O 1
ATOM 1568 N N . PHE A 1 198 ? -7.180 -4.900 22.171 1.00 93.75 198 PHE A N 1
ATOM 1569 C CA . PHE A 1 198 ? -7.147 -3.799 21.200 1.00 93.75 198 PHE A CA 1
ATOM 1570 C C . PHE A 1 198 ? -8.462 -3.679 20.412 1.00 93.75 198 PHE A C 1
ATOM 1572 O O . PHE A 1 198 ? -8.805 -2.597 19.937 1.00 93.75 198 PHE A O 1
ATOM 1579 N N . ARG A 1 199 ? -9.223 -4.775 20.284 1.00 92.62 199 ARG A N 1
ATOM 1580 C CA . ARG A 1 199 ? -10.525 -4.795 19.610 1.00 92.62 199 ARG A CA 1
ATOM 1581 C C . ARG A 1 199 ? -11.589 -3.979 20.342 1.00 92.62 199 ARG A C 1
ATOM 1583 O O . ARG A 1 199 ? -12.529 -3.532 19.688 1.00 92.62 199 ARG A O 1
ATOM 1590 N N . ASP A 1 200 ? -11.409 -3.723 21.637 1.00 92.19 200 ASP A N 1
ATOM 1591 C CA . ASP A 1 200 ? -12.279 -2.848 22.434 1.00 92.19 200 ASP A CA 1
ATOM 1592 C C . ASP A 1 200 ? -11.983 -1.356 22.211 1.00 92.19 200 ASP A C 1
ATOM 1594 O O . ASP A 1 200 ? -12.788 -0.487 22.566 1.00 92.19 200 ASP A O 1
ATOM 1598 N N . VAL A 1 201 ? -10.843 -1.030 21.595 1.00 94.19 201 VAL A N 1
ATOM 1599 C CA . VAL A 1 201 ? -10.507 0.343 21.217 1.00 94.19 201 VAL A CA 1
ATOM 1600 C C . VAL A 1 201 ? -11.295 0.717 19.953 1.00 94.19 201 VAL A C 1
ATOM 1602 O O . VAL A 1 201 ? -11.248 -0.011 18.954 1.00 94.19 201 VAL A O 1
ATOM 1605 N N . PRO A 1 202 ? -12.014 1.856 19.938 1.00 94.44 202 PRO A N 1
ATOM 1606 C CA . PRO A 1 202 ? -12.703 2.316 18.738 1.00 94.44 202 PRO A CA 1
ATOM 1607 C C . PRO A 1 202 ? -11.736 2.544 17.572 1.00 94.44 202 PRO A C 1
ATOM 1609 O O . PRO A 1 202 ? -10.660 3.117 17.748 1.00 94.44 202 PRO A O 1
ATOM 1612 N N . LEU A 1 203 ? -12.152 2.173 16.359 1.00 94.50 203 LEU A N 1
ATOM 1613 C CA . LEU A 1 203 ? -11.430 2.547 15.142 1.00 94.50 203 LEU A CA 1
ATOM 1614 C C . LEU A 1 203 ? -11.319 4.067 15.019 1.00 94.50 203 LEU A C 1
ATOM 1616 O O . LEU A 1 203 ? -12.237 4.807 15.398 1.00 94.50 203 LEU A O 1
ATOM 1620 N N . ALA A 1 204 ? -10.203 4.512 14.440 1.00 95.56 204 ALA A N 1
ATOM 1621 C CA . ALA A 1 204 ? -9.918 5.921 14.191 1.00 95.56 204 ALA A CA 1
ATOM 1622 C C . ALA A 1 204 ? -10.034 6.807 15.451 1.00 95.56 204 ALA A C 1
ATOM 1624 O O . ALA A 1 204 ? -10.352 7.995 15.367 1.00 95.56 204 ALA A O 1
ATOM 1625 N N . ARG A 1 205 ? -9.791 6.241 16.642 1.00 95.38 205 ARG A N 1
ATOM 1626 C CA . ARG A 1 205 ? -9.555 7.030 17.852 1.00 95.38 205 ARG A CA 1
ATOM 1627 C C . ARG A 1 205 ? -8.208 7.733 17.709 1.00 95.38 205 ARG A C 1
ATOM 1629 O O . ARG A 1 205 ? -7.197 7.093 17.437 1.00 95.38 205 ARG A O 1
ATOM 1636 N N . PHE A 1 206 ? -8.200 9.045 17.909 1.00 96.62 206 PHE A N 1
ATOM 1637 C CA . PHE A 1 206 ? -6.958 9.800 17.926 1.00 96.62 206 PHE A CA 1
ATOM 1638 C C . PHE A 1 206 ? -6.238 9.631 19.268 1.00 96.62 206 PHE A C 1
ATOM 1640 O O . PHE A 1 206 ? -6.828 9.821 20.334 1.00 96.62 206 PHE A O 1
ATOM 1647 N N . SER A 1 207 ? -4.946 9.330 19.197 1.00 97.12 207 SER A N 1
ATOM 1648 C CA . SER A 1 207 ? -3.994 9.505 20.284 1.00 97.12 207 SER A CA 1
ATOM 1649 C C . SER A 1 207 ? -2.630 9.834 19.683 1.00 97.12 207 SER A C 1
ATOM 1651 O O . SER A 1 207 ? -2.278 9.329 18.616 1.00 97.12 207 SER A O 1
ATOM 1653 N N . TRP A 1 208 ? -1.840 10.661 20.367 1.00 97.88 208 TRP A N 1
ATOM 1654 C CA . TRP A 1 208 ? -0.485 10.975 19.908 1.00 97.88 208 TRP A CA 1
ATOM 1655 C C . TRP A 1 208 ? 0.410 9.738 19.845 1.00 97.88 208 TRP A C 1
ATOM 1657 O O . TRP A 1 208 ? 1.245 9.628 18.951 1.00 97.88 208 TRP A O 1
ATOM 1667 N N . ARG A 1 209 ? 0.198 8.790 20.766 1.00 96.88 209 ARG A N 1
ATOM 1668 C CA . ARG A 1 209 ? 0.935 7.527 20.828 1.00 96.88 209 ARG A CA 1
ATOM 1669 C C . ARG A 1 209 ? 0.709 6.698 19.567 1.00 96.88 209 ARG A C 1
ATOM 1671 O O . ARG A 1 209 ? 1.671 6.354 18.892 1.00 96.88 209 ARG A O 1
ATOM 1678 N N . SER A 1 210 ? -0.547 6.442 19.214 1.00 97.12 210 SER A N 1
ATOM 1679 C CA . SER A 1 210 ? -0.889 5.680 18.013 1.00 97.12 210 SER A CA 1
ATOM 1680 C C . SER A 1 210 ? -0.556 6.432 16.734 1.00 97.12 210 SER A C 1
ATOM 1682 O O . SER A 1 210 ? -0.109 5.815 15.773 1.00 97.12 210 SER A O 1
ATOM 1684 N N . PHE A 1 211 ? -0.735 7.755 16.719 1.00 98.50 211 PHE A N 1
ATOM 1685 C CA . PHE A 1 211 ? -0.401 8.581 15.564 1.00 98.50 211 PHE A CA 1
ATOM 1686 C C . PHE A 1 211 ? 1.077 8.453 15.192 1.00 98.50 211 PHE A C 1
ATOM 1688 O O . PHE A 1 211 ? 1.388 8.025 14.082 1.00 98.50 211 PHE A O 1
ATOM 1695 N N . TRP A 1 212 ? 1.981 8.757 16.128 1.00 98.31 212 TRP A N 1
ATOM 1696 C CA . TRP A 1 212 ? 3.417 8.713 15.855 1.00 98.31 212 TRP A CA 1
ATOM 1697 C C . TRP A 1 212 ? 3.931 7.300 15.646 1.00 98.31 212 TRP A C 1
ATOM 1699 O O . TRP A 1 212 ? 4.775 7.092 14.781 1.00 98.31 212 TRP A O 1
ATOM 1709 N N . LEU A 1 213 ? 3.393 6.320 16.374 1.00 98.44 213 LEU A N 1
ATOM 1710 C CA . LEU A 1 213 ? 3.797 4.934 16.188 1.00 98.44 213 LEU A CA 1
ATOM 1711 C C . LEU A 1 213 ? 3.453 4.430 14.778 1.00 98.44 213 LEU A C 1
ATOM 1713 O O . LEU A 1 213 ? 4.282 3.777 14.154 1.00 98.44 213 LEU A O 1
ATOM 1717 N N . VAL A 1 214 ? 2.277 4.780 14.244 1.00 98.50 214 VAL A N 1
ATOM 1718 C CA . VAL A 1 214 ? 1.900 4.453 12.859 1.00 98.50 214 VAL A CA 1
ATOM 1719 C C . VAL A 1 214 ? 2.785 5.181 11.847 1.00 98.50 214 VAL A C 1
ATOM 1721 O O . VAL A 1 214 ? 3.245 4.550 10.900 1.00 98.50 214 VAL A O 1
ATOM 1724 N N . VAL A 1 215 ? 3.046 6.479 12.046 1.00 98.62 215 VAL A N 1
ATOM 1725 C CA . VAL A 1 215 ? 3.910 7.270 11.150 1.00 98.62 215 VAL A CA 1
ATOM 1726 C C . VAL A 1 215 ? 5.315 6.668 11.083 1.00 98.62 215 VAL A C 1
ATOM 1728 O O . VAL A 1 215 ? 5.831 6.441 9.991 1.00 98.62 215 VAL A O 1
ATOM 1731 N N . ILE A 1 216 ? 5.916 6.370 12.239 1.00 98.56 216 ILE A N 1
ATOM 1732 C CA . ILE A 1 216 ? 7.265 5.800 12.329 1.00 98.56 216 ILE A CA 1
ATOM 1733 C C . ILE A 1 216 ? 7.297 4.401 11.716 1.00 98.56 216 ILE A C 1
ATOM 1735 O O . ILE A 1 216 ? 8.160 4.136 10.887 1.00 98.56 216 ILE A O 1
ATOM 1739 N N . PHE A 1 217 ? 6.355 3.526 12.088 1.00 98.25 217 PHE A N 1
ATOM 1740 C CA . PHE A 1 217 ? 6.305 2.158 11.571 1.00 98.25 217 PHE A CA 1
ATOM 1741 C C . PHE A 1 217 ? 6.191 2.135 10.045 1.00 98.25 217 PHE A C 1
ATOM 1743 O O . PHE A 1 217 ? 6.969 1.447 9.395 1.00 98.25 217 PHE A O 1
ATOM 1750 N N . PHE A 1 218 ? 5.257 2.905 9.481 1.00 98.06 218 PHE A N 1
ATOM 1751 C CA . PHE A 1 218 ? 5.048 2.939 8.036 1.00 98.06 218 PHE A CA 1
ATOM 1752 C C . PHE A 1 218 ? 6.257 3.516 7.302 1.00 98.06 218 PHE A C 1
ATOM 1754 O O . PHE A 1 218 ? 6.707 2.950 6.317 1.00 98.06 218 PHE A O 1
ATOM 1761 N N . THR A 1 219 ? 6.820 4.619 7.796 1.00 97.81 219 THR A N 1
ATOM 1762 C CA . THR A 1 219 ? 8.000 5.224 7.162 1.00 97.81 219 THR A CA 1
ATOM 1763 C C . THR A 1 219 ? 9.179 4.253 7.184 1.00 97.81 219 THR A C 1
ATOM 1765 O O . THR A 1 219 ? 9.820 4.040 6.164 1.00 97.81 219 THR A O 1
ATOM 1768 N N . ALA A 1 220 ? 9.427 3.599 8.322 1.00 97.00 220 ALA A N 1
ATOM 1769 C CA . ALA A 1 220 ? 10.519 2.641 8.471 1.00 97.00 220 ALA A CA 1
ATOM 1770 C C . ALA A 1 220 ? 10.304 1.325 7.701 1.00 97.00 220 ALA A C 1
ATOM 1772 O O . ALA A 1 220 ? 11.269 0.598 7.487 1.00 97.00 220 ALA A O 1
ATOM 1773 N N . SER A 1 221 ? 9.068 1.000 7.300 1.00 94.56 221 SER A N 1
ATOM 1774 C CA . SER A 1 221 ? 8.783 -0.165 6.455 1.00 94.56 221 SER A CA 1
ATOM 1775 C C . SER A 1 221 ? 8.998 0.101 4.964 1.00 94.56 221 SER A C 1
ATOM 1777 O O . SER A 1 221 ? 8.863 -0.830 4.175 1.00 94.56 221 SER A O 1
ATOM 1779 N N . HIS A 1 222 ? 9.294 1.346 4.584 1.00 93.94 222 HIS A N 1
ATOM 1780 C CA . HIS A 1 222 ? 9.584 1.742 3.210 1.00 93.94 222 HIS A CA 1
ATOM 1781 C C . HIS A 1 222 ? 11.083 1.916 3.002 1.00 93.94 222 HIS A C 1
ATOM 1783 O O . HIS A 1 222 ? 11.848 2.158 3.948 1.00 93.94 222 HIS A O 1
ATOM 1789 N N . VAL A 1 223 ? 11.495 1.811 1.741 1.00 90.88 223 VAL A N 1
ATOM 1790 C CA . VAL A 1 223 ? 12.876 2.078 1.358 1.00 90.88 223 VAL A CA 1
ATOM 1791 C C . VAL A 1 223 ? 13.218 3.552 1.619 1.00 90.88 223 VAL A C 1
ATOM 1793 O O . VAL A 1 223 ? 12.348 4.425 1.581 1.00 90.88 223 VAL A O 1
ATOM 1796 N N . PRO A 1 224 ? 14.477 3.868 1.934 1.00 91.69 224 PRO A N 1
ATOM 1797 C CA . PRO A 1 224 ? 14.817 5.156 2.534 1.00 91.69 224 PRO A CA 1
ATOM 1798 C C . PRO A 1 224 ? 14.602 6.362 1.635 1.00 91.69 224 PRO A C 1
ATOM 1800 O O . PRO A 1 224 ? 14.209 7.431 2.108 1.00 91.69 224 PRO A O 1
ATOM 1803 N N . TRP A 1 225 ? 14.809 6.185 0.332 1.00 89.50 225 TRP A N 1
ATOM 1804 C CA . TRP A 1 225 ? 14.544 7.219 -0.658 1.00 89.50 225 TRP A CA 1
ATOM 1805 C C . TRP A 1 225 ? 13.059 7.615 -0.709 1.00 89.50 225 TRP A C 1
ATOM 1807 O O . TRP A 1 225 ? 12.752 8.744 -1.095 1.00 89.50 225 TRP A O 1
ATOM 1817 N N . GLU A 1 226 ? 12.145 6.757 -0.235 1.00 93.06 226 GLU A N 1
ATOM 1818 C CA . GLU A 1 226 ? 10.708 7.035 -0.111 1.00 93.06 226 GLU A CA 1
ATOM 1819 C C . GLU A 1 226 ? 10.317 7.734 1.195 1.00 93.06 226 GLU A C 1
ATOM 1821 O O . GLU A 1 226 ? 9.215 8.271 1.288 1.00 93.06 226 GLU A O 1
ATOM 1826 N N . TRP A 1 227 ? 11.180 7.787 2.216 1.00 94.69 227 TRP A N 1
ATOM 1827 C CA . TRP A 1 227 ? 10.790 8.287 3.542 1.00 94.69 227 TRP A CA 1
ATOM 1828 C C . TRP A 1 227 ? 10.113 9.667 3.542 1.00 94.69 227 TRP A C 1
ATOM 1830 O O . TRP A 1 227 ? 9.096 9.812 4.228 1.00 94.69 227 TRP A O 1
ATOM 1840 N N . PRO A 1 228 ? 10.587 10.685 2.790 1.00 92.62 228 PRO A N 1
ATOM 1841 C CA . PRO A 1 228 ? 9.929 11.988 2.776 1.00 92.62 228 PRO A CA 1
ATOM 1842 C C . PRO A 1 228 ? 8.477 11.914 2.287 1.00 92.62 228 PRO A C 1
ATOM 1844 O O . PRO A 1 228 ? 7.586 12.497 2.909 1.00 92.62 228 PRO A O 1
ATOM 1847 N N . VAL A 1 229 ? 8.217 11.173 1.205 1.00 94.88 229 VAL A N 1
ATOM 1848 C CA . VAL A 1 229 ? 6.860 11.032 0.659 1.00 94.88 229 VAL A CA 1
ATOM 1849 C C . VAL A 1 229 ? 6.018 10.055 1.472 1.00 94.88 229 VAL A C 1
ATOM 1851 O O . VAL A 1 229 ? 4.826 10.303 1.646 1.00 94.88 229 VAL A O 1
ATOM 1854 N N . ALA A 1 230 ? 6.633 9.029 2.066 1.00 97.25 230 ALA A N 1
ATOM 1855 C CA . ALA A 1 230 ? 5.980 8.098 2.975 1.00 97.25 230 ALA A CA 1
ATOM 1856 C C . ALA A 1 230 ? 5.426 8.828 4.203 1.00 97.25 230 ALA A C 1
ATOM 1858 O O . ALA A 1 230 ? 4.269 8.616 4.562 1.00 97.25 230 ALA A O 1
ATOM 1859 N N . VAL A 1 231 ? 6.192 9.760 4.792 1.00 98.06 231 VAL A N 1
ATOM 1860 C CA . VAL A 1 231 ? 5.724 10.618 5.896 1.00 98.06 231 VAL A CA 1
ATOM 1861 C C . VAL A 1 231 ? 4.545 11.491 5.457 1.00 98.06 231 VAL A C 1
ATOM 1863 O O . VAL A 1 231 ? 3.535 11.562 6.159 1.00 98.06 231 VAL A O 1
ATOM 1866 N N . LEU A 1 232 ? 4.639 12.151 4.299 1.00 97.69 232 LEU A N 1
ATOM 1867 C CA . LEU A 1 232 ? 3.557 13.007 3.798 1.00 97.69 232 LEU A CA 1
ATOM 1868 C C . LEU A 1 232 ? 2.274 12.208 3.552 1.00 97.69 232 LEU A C 1
ATOM 1870 O O . LEU A 1 232 ? 1.193 12.606 3.996 1.00 97.69 232 LEU A O 1
ATOM 1874 N N . TRP A 1 233 ? 2.401 11.063 2.885 1.00 98.38 233 TRP A N 1
ATOM 1875 C CA . TRP A 1 233 ? 1.282 10.191 2.567 1.00 98.38 233 TRP A CA 1
ATOM 1876 C C . TRP A 1 233 ? 0.665 9.599 3.834 1.00 98.38 233 TRP A C 1
ATOM 1878 O O . TRP A 1 233 ? -0.553 9.667 4.005 1.00 98.38 233 TRP A O 1
ATOM 1888 N N . ILE A 1 234 ? 1.471 9.090 4.773 1.00 98.44 234 ILE A N 1
ATOM 1889 C CA . ILE A 1 234 ? 0.944 8.461 5.987 1.00 98.44 234 ILE A CA 1
ATOM 1890 C C . ILE A 1 234 ? 0.274 9.462 6.921 1.00 98.44 234 ILE A C 1
ATOM 1892 O O . ILE A 1 234 ? -0.771 9.157 7.496 1.00 98.44 234 ILE A O 1
ATOM 1896 N N . VAL A 1 235 ? 0.816 10.677 7.041 1.00 98.56 235 VAL A N 1
ATOM 1897 C CA . VAL A 1 235 ? 0.173 11.755 7.799 1.00 98.56 235 VAL A CA 1
ATOM 1898 C C . VAL A 1 235 ? -1.146 12.138 7.131 1.00 98.56 235 VAL A C 1
ATOM 1900 O O . VAL A 1 235 ? -2.178 12.179 7.804 1.00 98.56 235 VAL A O 1
ATOM 1903 N N . GLY A 1 236 ? -1.149 12.349 5.812 1.00 98.50 236 GLY A N 1
ATOM 1904 C CA . GLY A 1 236 ? -2.356 12.694 5.060 1.00 98.50 236 GLY A CA 1
ATOM 1905 C C . GLY A 1 236 ? -3.457 11.638 5.187 1.00 98.50 236 GLY A C 1
ATOM 1906 O O . GLY A 1 236 ? -4.603 11.962 5.506 1.00 98.50 236 GLY A O 1
ATOM 1907 N N . THR A 1 237 ? -3.114 10.360 5.020 1.00 98.38 237 THR A N 1
ATOM 1908 C CA . THR A 1 237 ? -4.082 9.263 5.131 1.00 98.38 237 THR A CA 1
ATOM 1909 C C . THR A 1 237 ? -4.493 8.976 6.574 1.00 98.38 237 THR A C 1
ATOM 1911 O O . THR A 1 237 ? -5.636 8.591 6.797 1.00 98.38 237 THR A O 1
ATOM 1914 N N . GLN A 1 238 ? -3.648 9.221 7.582 1.00 98.00 238 GLN A N 1
ATOM 1915 C CA . GLN A 1 238 ? -4.069 9.193 8.992 1.00 98.00 238 GLN A CA 1
ATOM 1916 C C . GLN A 1 238 ? -5.123 10.264 9.284 1.00 98.00 238 GLN A C 1
ATOM 1918 O O . GLN A 1 238 ? -6.158 9.965 9.879 1.00 98.00 238 GLN A O 1
ATOM 1923 N N . LEU A 1 239 ? -4.908 11.499 8.821 1.00 98.19 239 LEU A N 1
ATOM 1924 C CA . LEU A 1 239 ? -5.891 12.576 8.969 1.00 98.19 239 LEU A CA 1
ATOM 1925 C C . LEU A 1 239 ? -7.202 12.237 8.246 1.00 98.19 239 LEU A C 1
ATOM 1927 O O . LEU A 1 239 ? -8.282 12.393 8.823 1.00 98.19 239 LEU A O 1
ATOM 1931 N N . TRP A 1 240 ? -7.116 11.694 7.026 1.00 98.31 240 TRP A N 1
ATOM 1932 C CA . TRP A 1 240 ? -8.287 11.195 6.302 1.00 98.31 240 TRP A CA 1
ATOM 1933 C C . TRP A 1 240 ? -8.992 10.071 7.065 1.00 98.31 240 TRP A C 1
ATOM 1935 O O . TRP A 1 240 ? -10.217 10.070 7.168 1.00 98.31 240 TRP A O 1
ATOM 1945 N N . PHE A 1 241 ? -8.247 9.145 7.670 1.00 97.81 241 PHE A N 1
ATOM 1946 C CA . PHE A 1 241 ? -8.809 8.053 8.459 1.00 97.81 241 PHE A CA 1
ATOM 1947 C C . PHE A 1 241 ? -9.548 8.549 9.702 1.00 97.81 241 PHE A C 1
ATOM 1949 O O . PHE A 1 241 ? -10.648 8.074 9.981 1.00 97.81 241 PHE A O 1
ATOM 1956 N N . TYR A 1 242 ? -9.008 9.540 10.414 1.00 97.44 242 TYR A N 1
ATOM 1957 C CA . TYR A 1 242 ? -9.695 10.158 11.552 1.00 97.44 242 TYR A CA 1
ATOM 1958 C C . TYR A 1 242 ? -10.959 10.909 11.143 1.00 97.44 242 TYR A C 1
ATOM 1960 O O . TYR A 1 242 ? -11.937 10.916 11.893 1.00 97.44 242 TYR A O 1
ATOM 1968 N N . HIS A 1 243 ? -10.968 11.491 9.944 1.00 96.75 243 HIS A N 1
ATOM 1969 C CA . HIS A 1 243 ? -12.154 12.122 9.380 1.00 96.75 243 HIS A CA 1
ATOM 1970 C C . HIS A 1 243 ? -13.214 11.090 8.957 1.00 96.75 243 HIS A C 1
ATOM 1972 O O . HIS A 1 243 ? -14.374 11.191 9.353 1.00 96.75 243 HIS A O 1
ATOM 1978 N N . ARG A 1 244 ? -12.823 10.075 8.175 1.00 95.94 244 ARG A N 1
ATOM 1979 C CA . ARG A 1 244 ? -13.741 9.082 7.596 1.00 95.94 244 ARG A CA 1
ATOM 1980 C C . ARG A 1 244 ? -14.205 8.039 8.595 1.00 95.94 244 ARG A C 1
ATOM 1982 O O . ARG A 1 244 ? -15.337 7.582 8.489 1.00 95.94 244 ARG A O 1
ATOM 1989 N N . ARG A 1 245 ? -13.345 7.654 9.540 1.00 95.25 245 ARG A N 1
ATOM 1990 C CA . ARG A 1 245 ? -13.583 6.638 10.580 1.00 95.25 245 ARG A CA 1
ATOM 1991 C C . ARG A 1 245 ? -14.060 5.291 10.032 1.00 95.25 245 ARG A C 1
ATOM 1993 O O . ARG A 1 245 ? -14.844 4.593 10.669 1.00 95.25 245 ARG A O 1
ATOM 2000 N N . GLN A 1 246 ? -13.606 4.943 8.833 1.00 95.75 246 GLN A N 1
ATOM 2001 C CA . GLN A 1 246 ? -13.989 3.733 8.113 1.00 95.75 246 GLN A CA 1
ATOM 2002 C C . GLN A 1 246 ? -12.730 3.102 7.533 1.00 95.75 246 GLN A C 1
ATOM 2004 O O . GLN A 1 246 ? -12.008 3.766 6.791 1.00 95.75 246 GLN A O 1
ATOM 2009 N N . LEU A 1 247 ? -12.469 1.830 7.847 1.00 97.56 247 LEU A N 1
ATOM 2010 C CA . LEU A 1 247 ? -11.275 1.156 7.335 1.00 97.56 247 LEU A CA 1
ATOM 2011 C C . LEU A 1 247 ? -11.362 0.931 5.820 1.00 97.56 247 LEU A C 1
ATOM 2013 O O . LEU A 1 247 ? -10.398 1.187 5.110 1.00 97.56 247 LEU A O 1
ATOM 2017 N N . GLY A 1 248 ? -12.536 0.544 5.311 1.00 97.88 248 GLY A N 1
ATOM 2018 C CA . GLY A 1 248 ? -12.737 0.333 3.873 1.00 97.88 248 GLY A CA 1
ATOM 2019 C C . GLY A 1 248 ? -12.494 1.587 3.021 1.00 97.88 248 GLY A C 1
ATOM 2020 O O . GLY A 1 248 ? -11.963 1.481 1.922 1.00 97.88 248 GLY A O 1
ATOM 2021 N N . ALA A 1 249 ? -12.780 2.782 3.555 1.00 97.75 249 ALA A N 1
ATOM 2022 C CA . ALA A 1 249 ? -12.445 4.042 2.887 1.00 97.75 249 ALA A CA 1
ATOM 2023 C C . ALA A 1 249 ? -10.928 4.194 2.692 1.00 97.75 249 ALA A C 1
ATOM 2025 O O . ALA A 1 249 ? -10.482 4.638 1.638 1.00 97.75 249 ALA A O 1
ATOM 2026 N N . LEU A 1 250 ? -10.132 3.787 3.687 1.00 97.94 250 LEU A N 1
ATOM 2027 C CA . LEU A 1 250 ? -8.677 3.862 3.599 1.00 97.94 250 LEU A CA 1
ATOM 2028 C C . LEU A 1 250 ? -8.082 2.790 2.691 1.00 97.94 250 LEU A C 1
ATOM 2030 O O . LEU A 1 250 ? -7.153 3.090 1.950 1.00 97.94 250 LEU A O 1
ATOM 2034 N N . VAL A 1 251 ? -8.687 1.599 2.654 1.00 98.56 251 VAL A N 1
ATOM 2035 C CA . VAL A 1 251 ? -8.348 0.584 1.648 1.00 98.56 251 VAL A CA 1
ATOM 2036 C C . VAL A 1 251 ? -8.539 1.139 0.233 1.00 98.56 251 VAL A C 1
ATOM 2038 O O . VAL A 1 251 ? -7.670 0.935 -0.605 1.00 98.56 251 VAL A O 1
ATOM 2041 N N . VAL A 1 252 ? -9.619 1.884 -0.043 1.00 98.75 252 VAL A N 1
ATOM 2042 C CA . VAL A 1 252 ? -9.813 2.518 -1.364 1.00 98.75 252 VAL A CA 1
ATOM 2043 C C . VAL A 1 252 ? -8.780 3.600 -1.639 1.00 98.75 252 VAL A C 1
ATOM 2045 O O . VAL A 1 252 ? -8.254 3.639 -2.748 1.00 98.75 252 VAL A O 1
ATOM 2048 N N . VAL A 1 253 ? -8.485 4.467 -0.664 1.00 98.81 253 VAL A N 1
ATOM 2049 C CA . VAL A 1 253 ? -7.441 5.497 -0.810 1.00 98.81 253 VAL A CA 1
ATOM 2050 C C . VAL A 1 253 ? -6.112 4.842 -1.180 1.00 98.81 253 VAL A C 1
ATOM 2052 O O . VAL A 1 253 ? -5.519 5.205 -2.191 1.00 98.81 253 VAL A O 1
ATOM 2055 N N . HIS A 1 254 ? -5.694 3.830 -0.423 1.00 98.75 254 HIS A N 1
ATOM 2056 C CA . HIS A 1 254 ? -4.446 3.110 -0.646 1.00 98.75 254 HIS A CA 1
ATOM 2057 C C . HIS A 1 254 ? -4.444 2.370 -1.992 1.00 98.75 254 HIS A C 1
ATOM 2059 O O . HIS A 1 254 ? -3.561 2.597 -2.818 1.00 98.75 254 HIS A O 1
ATOM 2065 N N . ALA A 1 255 ? -5.478 1.580 -2.287 1.00 98.81 255 ALA A N 1
ATOM 2066 C CA . ALA A 1 255 ? -5.622 0.901 -3.576 1.00 98.81 255 ALA A CA 1
ATOM 2067 C C . ALA A 1 255 ? -5.561 1.873 -4.762 1.00 98.81 255 ALA A C 1
ATOM 2069 O O . ALA A 1 255 ? -4.909 1.591 -5.765 1.00 98.81 255 ALA A O 1
ATOM 2070 N N . SER A 1 256 ? -6.201 3.038 -4.641 1.00 98.81 256 SER A N 1
ATOM 2071 C CA . SER A 1 256 ? -6.226 4.053 -5.697 1.00 98.81 256 SER A CA 1
ATOM 2072 C C . SER A 1 256 ? -4.887 4.776 -5.838 1.00 98.81 256 SER A C 1
ATOM 2074 O O . SER A 1 256 ? -4.490 5.061 -6.966 1.00 98.81 256 SER A O 1
ATOM 2076 N N . SER A 1 257 ? -4.163 5.030 -4.738 1.00 98.75 257 SER A N 1
ATOM 2077 C CA . SER A 1 257 ? -2.775 5.515 -4.794 1.00 98.75 257 SER A CA 1
ATOM 2078 C C . SER A 1 257 ? -1.906 4.541 -5.584 1.00 98.75 257 SER A C 1
ATOM 2080 O O . SER A 1 257 ? -1.351 4.927 -6.613 1.00 98.75 257 SER A O 1
ATOM 2082 N N . ASN A 1 258 ? -1.892 3.267 -5.196 1.00 98.69 258 ASN A N 1
ATOM 2083 C CA . ASN A 1 258 ? -1.049 2.249 -5.823 1.00 98.69 258 ASN A CA 1
ATOM 2084 C C . ASN A 1 258 ? -1.436 2.006 -7.287 1.00 98.69 258 ASN A C 1
ATOM 2086 O O . ASN A 1 258 ? -0.574 1.938 -8.162 1.00 98.69 258 ASN A O 1
ATOM 2090 N N . LEU A 1 259 ? -2.735 1.948 -7.592 1.00 98.75 259 LEU A N 1
ATOM 2091 C CA . LEU A 1 259 ? -3.202 1.810 -8.969 1.00 98.75 259 LEU A CA 1
ATOM 2092 C C . LEU A 1 259 ? -2.806 3.020 -9.822 1.00 98.75 259 LEU A C 1
ATOM 2094 O O . LEU A 1 259 ? -2.395 2.841 -10.964 1.00 98.75 259 LEU A O 1
ATOM 2098 N N . SER A 1 260 ? -2.904 4.241 -9.288 1.00 98.69 260 SER A N 1
ATOM 2099 C CA . SER A 1 260 ? -2.516 5.447 -10.028 1.00 98.69 260 SER A CA 1
ATOM 2100 C C . SER A 1 260 ? -1.016 5.489 -10.331 1.00 98.69 260 SER A C 1
ATOM 2102 O O . SER A 1 260 ? -0.648 5.823 -11.456 1.00 98.69 260 SER A O 1
ATOM 2104 N N . ILE A 1 261 ? -0.172 5.074 -9.378 1.00 98.56 261 ILE A N 1
ATOM 2105 C CA . ILE A 1 261 ? 1.278 4.934 -9.570 1.00 98.56 261 ILE A CA 1
ATOM 2106 C C . ILE A 1 261 ? 1.552 3.889 -10.649 1.00 98.56 261 ILE A C 1
ATOM 2108 O O . ILE A 1 261 ? 2.219 4.187 -11.636 1.00 98.56 261 ILE A O 1
ATOM 2112 N N . PHE A 1 262 ? 0.963 2.696 -10.523 1.00 98.50 262 PHE A N 1
ATOM 2113 C CA . PHE A 1 262 ? 1.131 1.629 -11.507 1.00 98.50 262 PHE A CA 1
ATOM 2114 C C . PHE A 1 262 ? 0.735 2.072 -12.919 1.00 98.50 262 PHE A C 1
ATOM 2116 O O . PHE A 1 262 ? 1.495 1.873 -13.863 1.00 98.50 262 PHE A O 1
ATOM 2123 N N . LEU A 1 263 ? -0.448 2.676 -13.076 1.00 98.44 263 LEU A N 1
ATOM 2124 C CA . LEU A 1 263 ? -0.934 3.125 -14.380 1.00 98.44 263 LEU A CA 1
ATOM 2125 C C . LEU A 1 263 ? -0.035 4.212 -14.964 1.00 98.44 263 LEU A C 1
ATOM 2127 O O . LEU A 1 263 ? 0.232 4.190 -16.162 1.00 98.44 263 LEU A O 1
ATOM 2131 N N . PHE A 1 264 ? 0.447 5.142 -14.137 1.00 98.12 264 PHE A N 1
ATOM 2132 C CA . PHE A 1 264 ? 1.378 6.165 -14.592 1.00 98.12 264 PHE A CA 1
ATOM 2133 C C . PHE A 1 264 ? 2.686 5.542 -15.086 1.00 98.12 264 PHE A C 1
ATOM 2135 O O . PHE A 1 264 ? 3.076 5.806 -16.220 1.00 98.12 264 PHE A O 1
ATOM 2142 N N . VAL A 1 265 ? 3.315 4.674 -14.285 1.00 97.06 265 VAL A N 1
ATOM 2143 C CA . VAL A 1 265 ? 4.549 3.961 -14.655 1.00 97.06 265 VAL A CA 1
ATOM 2144 C C . VAL A 1 265 ? 4.341 3.187 -15.951 1.00 97.06 265 VAL A C 1
ATOM 2146 O O . VAL A 1 265 ? 5.046 3.423 -16.922 1.00 97.06 265 VAL A O 1
ATOM 2149 N N . TRP A 1 266 ? 3.311 2.346 -16.027 1.00 96.50 266 TRP A N 1
ATOM 2150 C CA . TRP A 1 266 ? 3.047 1.524 -17.207 1.00 96.50 266 TRP A CA 1
ATOM 2151 C C . TRP A 1 266 ? 2.827 2.343 -18.491 1.00 96.50 266 TRP A C 1
ATOM 2153 O O . TRP A 1 266 ? 3.237 1.924 -19.573 1.00 96.50 266 TRP A O 1
ATOM 2163 N N . LEU A 1 267 ? 2.192 3.516 -18.394 1.00 96.50 267 LEU A N 1
ATOM 2164 C CA . LEU A 1 267 ? 1.907 4.372 -19.550 1.00 96.50 267 LEU A CA 1
ATOM 2165 C C . LEU A 1 267 ? 3.071 5.297 -19.940 1.00 96.50 267 LEU A C 1
ATOM 2167 O O . LEU A 1 267 ? 3.139 5.707 -21.107 1.00 96.50 267 LEU A O 1
ATOM 2171 N N . MET A 1 268 ? 3.930 5.661 -18.983 1.00 96.25 268 MET A N 1
ATOM 2172 C CA . MET A 1 268 ? 4.951 6.709 -19.125 1.00 96.25 268 MET A CA 1
ATOM 2173 C C . MET A 1 268 ? 6.392 6.200 -19.061 1.00 96.25 268 MET A C 1
ATOM 2175 O O . MET A 1 268 ? 7.309 6.967 -19.370 1.00 96.25 268 MET A O 1
ATOM 2179 N N . ASP A 1 269 ? 6.607 4.937 -18.701 1.00 93.69 269 ASP A N 1
ATOM 2180 C CA . ASP A 1 269 ? 7.922 4.306 -18.731 1.00 93.69 269 ASP A CA 1
ATOM 2181 C C . ASP A 1 269 ? 8.554 4.414 -20.129 1.00 93.69 269 ASP A C 1
ATOM 2183 O O . ASP A 1 269 ? 7.884 4.252 -21.155 1.00 93.69 269 ASP A O 1
ATOM 2187 N N . GLY A 1 270 ? 9.829 4.811 -20.182 1.00 90.94 270 GLY A N 1
ATOM 2188 C CA . GLY A 1 270 ? 10.543 5.071 -21.436 1.00 90.94 270 GLY A CA 1
ATOM 2189 C C . GLY A 1 270 ? 10.033 6.279 -22.240 1.00 90.94 270 GLY A C 1
ATOM 2190 O O . GLY A 1 270 ? 10.543 6.560 -23.325 1.00 90.94 270 GLY A O 1
ATOM 2191 N N . ARG A 1 271 ? 9.037 7.019 -21.735 1.00 93.06 271 ARG A N 1
ATOM 2192 C CA . ARG A 1 271 ? 8.506 8.253 -22.347 1.00 93.06 271 ARG A CA 1
ATOM 2193 C C . ARG A 1 271 ? 8.789 9.490 -21.506 1.00 93.06 271 ARG A C 1
ATOM 2195 O O . ARG A 1 271 ? 8.779 10.601 -22.035 1.00 93.06 271 ARG A O 1
ATOM 2202 N N . TRP A 1 272 ? 9.042 9.318 -20.209 1.00 89.50 272 TRP A N 1
ATOM 2203 C CA . TRP A 1 272 ? 9.494 10.402 -19.348 1.00 89.50 272 TRP A CA 1
ATOM 2204 C C . TRP A 1 272 ? 10.947 10.751 -19.674 1.00 89.50 272 TRP A C 1
ATOM 2206 O O . TRP A 1 272 ? 11.841 9.926 -19.509 1.00 89.50 272 TRP A O 1
ATOM 2216 N N . LEU A 1 273 ? 11.179 11.965 -20.177 1.00 88.00 273 LEU A N 1
ATOM 2217 C CA . LEU A 1 273 ? 12.519 12.407 -20.563 1.00 88.00 273 LEU A CA 1
ATOM 2218 C C . LEU A 1 273 ? 13.212 13.109 -19.401 1.00 88.00 273 LEU A C 1
ATOM 2220 O O . LEU A 1 273 ? 12.628 14.012 -18.789 1.00 88.00 273 LEU A O 1
ATOM 2224 N N . GLY A 1 274 ? 14.462 12.714 -19.175 1.00 85.12 274 GLY A N 1
ATOM 2225 C CA . GLY A 1 274 ? 15.370 13.341 -18.230 1.00 85.12 274 GLY A CA 1
ATOM 2226 C C . GLY A 1 274 ? 15.949 14.675 -18.725 1.00 85.12 274 GLY A C 1
ATOM 2227 O O . GLY A 1 274 ? 15.590 15.155 -19.806 1.00 85.12 274 GLY A O 1
ATOM 2228 N N . PRO A 1 275 ? 16.897 15.264 -17.980 1.00 80.62 275 PRO A N 1
ATOM 2229 C CA . PRO A 1 275 ? 17.444 16.599 -18.250 1.00 80.62 275 PRO A CA 1
ATOM 2230 C C . PRO A 1 275 ? 18.302 16.626 -19.523 1.00 80.62 275 PRO A C 1
ATOM 2232 O O . PRO A 1 275 ? 18.365 17.620 -20.239 1.00 80.62 275 PRO A O 1
ATOM 2235 N N . ASN A 1 276 ? 18.917 15.487 -19.842 1.00 83.88 276 ASN A N 1
ATOM 2236 C CA . ASN A 1 276 ? 19.668 15.227 -21.069 1.00 83.88 276 ASN A CA 1
ATOM 2237 C C . ASN A 1 276 ? 18.773 14.832 -22.262 1.00 83.88 276 ASN A C 1
ATOM 2239 O O . ASN A 1 276 ? 19.286 14.472 -23.319 1.00 83.88 276 ASN A O 1
ATOM 2243 N N . GLY A 1 277 ? 17.447 14.852 -22.092 1.00 84.75 277 GLY A N 1
ATOM 2244 C CA . GLY A 1 277 ? 16.487 14.425 -23.106 1.00 84.75 277 GLY A CA 1
ATOM 2245 C C . GLY A 1 277 ? 16.405 12.910 -23.309 1.00 84.75 277 GLY A C 1
ATOM 2246 O O . GLY A 1 277 ? 15.698 12.475 -24.216 1.00 84.75 277 GLY A O 1
ATOM 2247 N N . LEU A 1 278 ? 17.090 12.099 -22.492 1.00 87.44 278 LEU A N 1
ATOM 2248 C CA . LEU A 1 278 ? 17.040 10.641 -22.600 1.00 87.44 278 LEU A CA 1
ATOM 2249 C C . LEU A 1 278 ? 15.827 10.063 -21.852 1.00 87.44 278 LEU A C 1
ATOM 2251 O O . LEU A 1 278 ? 15.518 10.530 -20.747 1.00 87.44 278 LEU A O 1
ATOM 2255 N N . PRO A 1 279 ? 15.169 9.030 -22.411 1.00 90.00 279 PRO A N 1
ATOM 2256 C CA . PRO A 1 279 ? 14.153 8.249 -21.714 1.00 90.00 279 PRO A CA 1
ATOM 2257 C C . PRO A 1 279 ? 14.631 7.725 -20.361 1.00 90.00 279 PRO A C 1
ATOM 2259 O O . PRO A 1 279 ? 15.744 7.216 -20.249 1.00 90.00 279 PRO A O 1
ATOM 2262 N N . GLN A 1 280 ? 13.768 7.824 -19.353 1.00 87.81 280 GLN A N 1
ATOM 2263 C CA . GLN A 1 280 ? 13.995 7.286 -18.016 1.00 87.81 280 GLN A CA 1
ATOM 2264 C C . GLN A 1 280 ? 13.097 6.074 -17.769 1.00 87.81 280 GLN A C 1
ATOM 2266 O O . GLN A 1 280 ? 11.933 6.058 -18.185 1.00 87.81 280 GLN A O 1
ATOM 2271 N N . SER A 1 281 ? 13.648 5.081 -17.071 1.00 90.50 281 SER A N 1
ATOM 2272 C CA . SER A 1 281 ? 12.852 3.997 -16.499 1.00 90.50 281 SER A CA 1
ATOM 2273 C C . SER A 1 281 ? 12.101 4.521 -15.279 1.00 90.50 281 SER A C 1
ATOM 2275 O O . SER A 1 281 ? 12.681 5.225 -14.452 1.00 90.50 281 SER A O 1
ATOM 2277 N N . LEU A 1 282 ? 10.821 4.182 -15.166 1.00 93.50 282 LEU A N 1
ATOM 2278 C CA . LEU A 1 282 ? 9.970 4.510 -14.021 1.00 93.50 282 LEU A CA 1
ATOM 2279 C C . LEU A 1 282 ? 9.644 3.279 -13.167 1.00 93.50 282 LEU A C 1
ATOM 2281 O O . LEU A 1 282 ? 8.928 3.393 -12.174 1.00 93.50 282 LEU A O 1
ATOM 2285 N N . TRP A 1 283 ? 10.166 2.105 -13.530 1.00 94.25 283 TRP A N 1
ATOM 2286 C CA . TRP A 1 283 ? 9.880 0.850 -12.832 1.00 94.25 283 TRP A CA 1
ATOM 2287 C C . TRP A 1 283 ? 10.372 0.815 -11.382 1.00 94.25 283 TRP A C 1
ATOM 2289 O O . TRP A 1 283 ? 9.866 0.005 -10.624 1.00 94.25 283 TRP A O 1
ATOM 2299 N N . PHE A 1 284 ? 11.271 1.714 -10.967 1.00 90.56 284 PHE A N 1
ATOM 2300 C CA . PHE A 1 284 ? 11.711 1.844 -9.568 1.00 90.56 284 PHE A CA 1
ATOM 2301 C C . PHE A 1 284 ? 10.599 2.297 -8.603 1.00 90.56 284 PHE A C 1
ATOM 2303 O O . PHE A 1 284 ? 10.758 2.188 -7.394 1.00 90.56 284 PHE A O 1
ATOM 2310 N N . PHE A 1 285 ? 9.470 2.805 -9.112 1.00 93.31 285 PHE A N 1
ATOM 2311 C CA . PHE A 1 285 ? 8.281 3.083 -8.297 1.00 93.31 285 PHE A CA 1
ATOM 2312 C C . PHE A 1 285 ? 7.458 1.831 -7.955 1.00 93.31 285 PHE A C 1
ATOM 2314 O O . PHE A 1 285 ? 6.475 1.930 -7.216 1.00 93.31 285 PHE A O 1
ATOM 2321 N N . LEU A 1 286 ? 7.785 0.681 -8.551 1.00 92.19 286 LEU A N 1
ATOM 2322 C CA . LEU A 1 286 ? 7.086 -0.588 -8.378 1.00 92.19 286 LEU A CA 1
ATOM 2323 C C . LEU A 1 286 ? 8.073 -1.620 -7.828 1.00 92.19 286 LEU A C 1
ATOM 2325 O O . LEU A 1 286 ? 9.101 -1.852 -8.477 1.00 92.19 286 LEU A O 1
#

Sequence (286 aa):
MGILRKGLRPPADNPRGETLPPQGTGETIRSRPMVSHAGHGWWPYWVPLFSFLILGEIAGRAPETWQPLSLPIKVLVPGVLFAWFYARGAYPELRGWRPRGRDLLLDTTVGVVGGAVWMAPYLLALRFDPPLWTALPEFFQPSPEDAFDSAQLGQHFVGLALGLRVLGYAAVTPFVEEVFVRSWLARFADVFDQRIDFRDVPLARFSWRSFWLVVIFFTASHVPWEWPVAVLWIVGTQLWFYHRRQLGALVVVHASSNLSIFLFVWLMDGRWLGPNGLPQSLWFFL

Foldseek 3Di:
DDDDDDDDDDDDDDPDPDDDPPPDDDPDLPPDDADPDPDDACCLLPVLVVQLVVLVVCLVVDPLVCVLVSLLSSQCVSQVSNVVCVVVPVCVLQVPDDDDPVLLVVLLVLLLVLLCLQCVVVLCCQAPVDVVQVPDPPQLHQDPVLFDDLQSNHPVCSVVSLVSLLSRQQPSCLSSVLSNLQQPQLLCQVDVVHPGGSNSPQGLDDDPSSLVSSLVVQLVVDRVNSNVSSNVSSNSLSVVCNVVSGSVSSSSSRSSSRVSLSVCQVVCQQPSAGPVRGGDRSRSSD